Protein AF-A0A225WRU1-F1 (afdb_monomer_lite)

Foldseek 3Di:
DDPLVVQLVVLVVVCVVPVLDLVSLVSNLVSCVSVVVLVVSLVSLVSSCVSPVPDPSSVVSNVVSVVSVVVVVPDDDDDDDDDDDDDDDDDDDDDDDDDDDDDDDDDDDDPDPDPPPDDDVAWDQDPVRDIDGPPDDDQDPVRCVVCDDPDDDDDPDPPPQAQDAADPDDPPPSPQDKDKDWCFVVLQVLLQVLQAFQWDALQPDGKIKGWHGKAPWDWTWMWMQGSNDTDTWTWIWIKIKMWIDHPPDIFIWIKIFPTDIPPCVLVTDIDIGGPCCPPDPRSVSSSCQRVDCPHRRVVSSSVSVVVSVVVSVVD

pLDDT: mean 80.49, std 20.56, range [28.69, 98.12]

Secondary structure (DSSP, 8-state):
---HHHHHHHHHHHHHH-TT-HHHHHHHHHHHHHTT-HHHHHHHHHHHHHH-TT-HHHHHHHHHHHHHHHHHHTS--PPP-------------------------------------S--TTEEE-TTS-EEES------HHHHHHH---S-PPPS-GGGG-PPPPTTS-TTGGG---EEEE-HHHHHHHHHHHHTT-EEE-SSSS-EEEEEEEEEEEEEEEEEEETTEEEEEEEEEEEEEEEEEETTEEEEEEEEEEEEETTSTT--EEEEE-TTTTT-HHHHHHHHHHH-TTSHHHHHHHHHHHHHHHHHTT-

InterPro domains:
  IPR011990 Tetratricopeptide-like helical domain superfamily [G3DSA:1.25.40.10] (1-92)
  IPR011990 Tetratricopeptide-like helical domain superfamily [SSF48452] (2-66)
  IPR015310 Activator of Hsp90 ATPase AHSA1-like, N-terminal [PF09229] (180-312)
  IPR015310 Activator of Hsp90 ATPase AHSA1-like, N-terminal [PTHR13009] (156-312)
  IPR015310 Activator of Hsp90 ATPase AHSA1-like, N-terminal [SM01000] (180-314)
  IPR019734 Tetratricopeptide repeat [PS50005] (22-55)
  IPR036338 Activator of Hsp90 ATPase, Aha1 [G3DSA:3.15.10.20] (180-314)
  IPR036338 Activator of Hsp90 ATPase, Aha1 [SSF103111] (177-309)

Sequence (315 aa):
MGKAAQALEDADACIALDATYAKGFFRKAQALVRLGRFKEALAVLDTAKTLEPSNKSVTTLYTKVQEMAKKEKDAPPAPAPKKVVSRVEVAQTSSANAAPVKPAPNSTVVDEDAEVVGNVRGYKKLADGRVTTFFNNELTEEAKQLIGDIAPKKVQDADKVQIKSVDGGSAWNQGNTFEEKDMTSWAKGKLEKIVSGVSAPLGTGEGVVTSLEVSNLEGDASIAVVRGAKRYIFDFTFTLACTLKQGDNVVTGELKFLDLSSDCGGDYDVEAVVPSRYQSEGGKALHAALNSSSSPFRKALAAQLATFVQEYHTF

Structure (mmCIF, N/CA/C/O backbone):
data_AF-A0A225WRU1-F1
#
_entry.id   AF-A0A225WRU1-F1
#
loop_
_atom_site.group_PDB
_atom_site.id
_atom_site.type_symbol
_atom_site.label_atom_id
_atom_site.label_alt_id
_atom_site.label_comp_id
_atom_site.label_asym_id
_atom_site.label_entity_id
_atom_site.label_seq_id
_atom_site.pdbx_PDB_ins_code
_atom_site.Cartn_x
_atom_site.Cartn_y
_atom_site.Cartn_z
_atom_site.occupancy
_atom_site.B_iso_or_equiv
_atom_site.auth_seq_id
_atom_site.auth_comp_id
_atom_site.auth_asym_id
_atom_site.auth_atom_id
_atom_site.pdbx_PDB_model_num
ATOM 1 N N . MET A 1 1 ? 24.540 0.884 5.114 1.00 45.78 1 MET A N 1
ATOM 2 C CA . MET A 1 1 ? 25.006 -0.515 4.952 1.00 45.78 1 MET A CA 1
ATOM 3 C C . MET A 1 1 ? 25.683 -0.953 6.248 1.00 45.78 1 MET A C 1
ATOM 5 O O . MET A 1 1 ? 26.583 -0.245 6.666 1.00 45.78 1 MET A O 1
ATOM 9 N N . GLY A 1 2 ? 25.256 -2.032 6.919 1.00 59.25 2 GLY A N 1
ATOM 10 C CA . GLY A 1 2 ? 25.901 -2.427 8.193 1.00 59.25 2 GLY A CA 1
ATOM 11 C C . GLY A 1 2 ? 25.226 -3.506 9.050 1.00 59.25 2 GLY A C 1
ATOM 12 O O . GLY A 1 2 ? 25.796 -3.915 10.053 1.00 59.25 2 GLY A O 1
ATOM 13 N N . LYS A 1 3 ? 24.046 -4.019 8.686 1.00 82.50 3 LYS A N 1
ATOM 14 C CA . LYS A 1 3 ? 23.305 -4.971 9.534 1.00 82.50 3 LYS A CA 1
ATOM 15 C C . LYS A 1 3 ? 23.643 -6.437 9.215 1.00 82.50 3 LYS A C 1
ATOM 17 O O . LYS A 1 3 ? 22.776 -7.216 8.842 1.00 82.50 3 LYS A O 1
ATOM 22 N N . ALA A 1 4 ? 24.922 -6.811 9.305 1.00 87.00 4 ALA A N 1
ATOM 23 C CA . ALA A 1 4 ? 25.363 -8.184 9.016 1.00 87.00 4 ALA A CA 1
ATOM 24 C C . ALA A 1 4 ? 24.846 -9.218 10.039 1.00 87.00 4 ALA A C 1
ATOM 26 O O . ALA A 1 4 ? 24.655 -10.373 9.677 1.00 87.00 4 ALA A O 1
ATOM 27 N N . ALA A 1 5 ? 24.584 -8.795 11.283 1.00 88.31 5 ALA A N 1
ATOM 28 C CA . ALA A 1 5 ? 24.009 -9.644 12.329 1.00 88.31 5 ALA A CA 1
ATOM 29 C C . ALA A 1 5 ? 22.545 -10.021 12.039 1.00 88.31 5 ALA A C 1
ATOM 31 O O . ALA A 1 5 ? 22.210 -11.196 12.058 1.00 88.31 5 ALA A O 1
ATOM 32 N N . GLN A 1 6 ? 21.710 -9.050 11.654 1.00 90.00 6 GLN A N 1
ATOM 33 C CA . GLN A 1 6 ? 20.317 -9.317 11.264 1.00 90.00 6 GLN A CA 1
ATOM 34 C C . GLN A 1 6 ? 20.237 -10.219 10.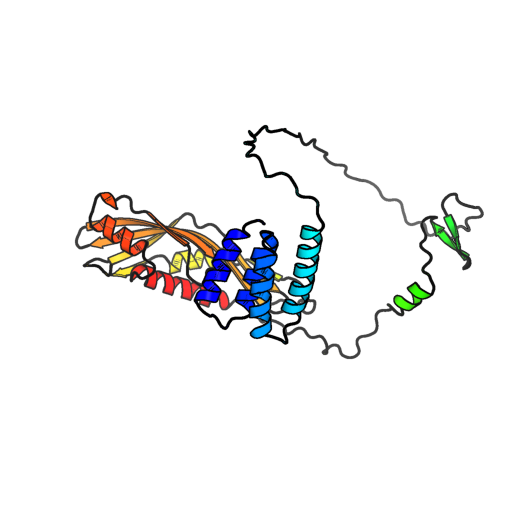025 1.00 90.00 6 GLN A C 1
ATOM 36 O O . GLN A 1 6 ? 19.455 -11.156 9.986 1.00 90.00 6 GLN A O 1
ATOM 41 N N . ALA A 1 7 ? 21.131 -10.018 9.050 1.00 90.94 7 ALA A N 1
ATOM 42 C CA . ALA A 1 7 ? 21.203 -10.888 7.875 1.00 90.94 7 ALA A CA 1
ATOM 43 C C . ALA A 1 7 ? 21.564 -12.350 8.209 1.00 90.94 7 ALA A C 1
ATOM 45 O O . ALA A 1 7 ? 21.262 -13.245 7.420 1.00 90.94 7 ALA A O 1
ATOM 46 N N . LEU A 1 8 ? 22.241 -12.594 9.337 1.00 93.31 8 LEU A N 1
ATOM 47 C CA . LEU A 1 8 ? 22.529 -13.943 9.821 1.00 93.31 8 LEU A CA 1
ATOM 48 C C . LEU A 1 8 ? 21.282 -14.573 10.450 1.00 93.31 8 LEU A C 1
ATOM 50 O O . LEU A 1 8 ? 20.969 -15.710 10.115 1.00 93.31 8 LEU A O 1
ATOM 54 N N . GLU A 1 9 ? 20.548 -13.819 11.272 1.00 93.25 9 GLU A N 1
ATOM 55 C CA . GLU A 1 9 ? 19.275 -14.253 11.869 1.00 93.25 9 GLU A CA 1
ATOM 56 C C . GLU A 1 9 ? 18.236 -14.597 10.792 1.00 93.25 9 GLU A C 1
ATOM 58 O O . GLU A 1 9 ? 17.646 -15.676 10.825 1.00 93.25 9 GLU A O 1
ATOM 63 N N . ASP A 1 10 ? 18.091 -13.744 9.774 1.00 92.81 10 ASP A N 1
ATOM 64 C CA . ASP A 1 10 ? 17.186 -13.990 8.646 1.00 92.81 10 ASP A CA 1
ATOM 65 C C . ASP A 1 10 ? 17.574 -15.257 7.870 1.00 92.81 10 ASP A C 1
ATOM 67 O O . ASP A 1 10 ? 16.719 -16.041 7.449 1.00 92.81 10 ASP A O 1
ATOM 71 N N . ALA A 1 11 ? 18.877 -15.474 7.660 1.00 92.81 11 ALA A N 1
ATOM 72 C CA . ALA A 1 11 ? 19.363 -16.650 6.951 1.00 92.81 11 ALA A CA 1
ATOM 73 C C . ALA A 1 11 ? 19.173 -17.935 7.773 1.00 92.81 11 ALA A C 1
ATOM 75 O O . ALA A 1 11 ? 18.851 -18.975 7.198 1.00 92.81 11 ALA A O 1
ATOM 76 N N . ASP A 1 12 ? 19.322 -17.863 9.096 1.00 93.75 12 ASP A N 1
ATOM 77 C CA . ASP A 1 12 ? 19.047 -18.974 10.006 1.00 93.75 12 ASP A CA 1
ATOM 78 C C . ASP A 1 12 ? 17.557 -19.320 10.047 1.00 93.75 12 ASP A C 1
ATOM 80 O O . ASP A 1 12 ? 17.209 -20.498 9.957 1.00 93.75 12 ASP A O 1
ATOM 84 N N . ALA A 1 13 ? 16.675 -18.318 10.068 1.00 94.38 13 ALA A N 1
ATOM 85 C CA . ALA A 1 13 ? 15.235 -18.529 9.949 1.00 94.38 13 ALA A CA 1
ATOM 86 C C . ALA A 1 13 ? 14.864 -19.197 8.612 1.00 94.38 13 ALA A C 1
ATOM 88 O O . ALA A 1 13 ? 14.065 -20.131 8.588 1.00 94.38 13 ALA A O 1
ATOM 89 N N . CYS A 1 14 ? 15.491 -18.788 7.501 1.00 91.62 14 CYS A N 1
ATOM 90 C CA . CYS A 1 14 ? 15.269 -19.419 6.195 1.00 91.62 14 CYS A CA 1
ATOM 91 C C . CYS A 1 14 ? 15.661 -20.905 6.190 1.00 91.62 14 CYS A C 1
ATOM 93 O O . CYS A 1 14 ? 14.928 -21.727 5.648 1.00 91.62 14 CYS A O 1
ATOM 95 N N . ILE A 1 15 ? 16.806 -21.251 6.785 1.00 92.38 15 ILE A N 1
ATOM 96 C CA . ILE A 1 15 ? 17.287 -22.641 6.856 1.00 92.38 15 ILE A CA 1
ATOM 97 C C . ILE A 1 15 ? 16.422 -23.473 7.814 1.00 92.38 15 ILE A C 1
ATOM 99 O O . ILE A 1 15 ? 16.217 -24.660 7.573 1.00 92.38 15 ILE A O 1
ATOM 103 N N . ALA A 1 16 ? 15.897 -22.864 8.882 1.00 92.94 16 ALA A N 1
ATOM 104 C CA . ALA A 1 16 ? 14.975 -23.525 9.803 1.00 92.94 16 ALA A CA 1
ATOM 105 C C . ALA A 1 16 ? 13.632 -23.877 9.139 1.00 92.94 16 ALA A C 1
ATOM 107 O O . ALA A 1 16 ? 13.030 -24.889 9.491 1.00 92.94 16 ALA A O 1
ATOM 108 N N . LEU A 1 17 ? 13.178 -23.063 8.180 1.00 92.62 17 LEU A N 1
ATOM 109 C CA . LEU A 1 17 ? 11.970 -23.329 7.396 1.00 92.62 17 LEU A CA 1
ATOM 110 C C . LEU A 1 17 ? 12.203 -24.381 6.303 1.00 92.62 17 LEU A C 1
ATOM 112 O O . LEU A 1 17 ? 11.360 -25.255 6.117 1.00 92.62 17 LEU A O 1
ATOM 116 N N . ASP A 1 18 ? 13.333 -24.311 5.595 1.00 88.88 18 ASP A N 1
ATOM 117 C CA . ASP A 1 18 ? 13.697 -25.274 4.553 1.00 88.88 18 ASP A CA 1
ATOM 118 C C . ASP A 1 18 ? 15.194 -25.615 4.595 1.00 88.88 18 ASP A C 1
ATOM 120 O O . ASP A 1 18 ? 16.058 -24.876 4.110 1.00 88.88 18 ASP A O 1
ATOM 124 N N . ALA A 1 19 ? 15.496 -26.798 5.133 1.00 88.62 19 ALA A N 1
ATOM 125 C CA . ALA A 1 19 ? 16.856 -27.316 5.247 1.00 88.62 19 ALA A CA 1
ATOM 126 C C . ALA A 1 19 ? 17.471 -27.755 3.902 1.00 88.62 19 ALA A C 1
ATOM 128 O O . ALA A 1 19 ? 18.675 -28.005 3.835 1.00 88.62 19 ALA A O 1
ATOM 129 N N . THR A 1 20 ? 16.679 -27.849 2.830 1.00 89.19 20 THR A N 1
ATOM 130 C CA . THR A 1 20 ? 17.150 -28.207 1.480 1.00 89.19 20 THR A CA 1
ATOM 131 C C . THR A 1 20 ? 17.480 -26.984 0.621 1.00 89.19 20 THR A C 1
ATOM 133 O O . THR A 1 20 ? 18.066 -27.107 -0.457 1.00 89.19 20 THR A O 1
ATOM 136 N N . TYR A 1 21 ? 17.187 -25.779 1.115 1.00 88.31 21 TYR A N 1
ATOM 137 C CA . TYR A 1 21 ? 17.350 -24.538 0.371 1.00 88.31 21 TYR A CA 1
ATOM 138 C C . TYR A 1 21 ? 18.807 -24.039 0.327 1.00 88.31 21 TYR A C 1
ATOM 140 O O . TYR A 1 21 ? 19.258 -23.243 1.158 1.00 88.31 21 TYR A O 1
ATOM 148 N N . ALA A 1 22 ? 19.552 -24.437 -0.709 1.00 87.94 22 ALA A N 1
ATOM 149 C CA . ALA A 1 22 ? 20.973 -24.104 -0.896 1.00 87.94 22 ALA A CA 1
ATOM 150 C C . ALA A 1 22 ? 21.289 -22.591 -0.867 1.00 87.94 22 ALA A C 1
ATOM 152 O O . ALA A 1 22 ? 22.328 -22.163 -0.351 1.00 87.94 22 ALA A O 1
ATOM 153 N N . LYS A 1 23 ? 20.378 -21.744 -1.365 1.00 89.38 23 LYS A N 1
ATOM 154 C CA . LYS A 1 23 ? 20.557 -20.281 -1.378 1.00 89.38 23 LYS A CA 1
ATOM 155 C C . LYS A 1 23 ? 20.464 -19.661 0.025 1.00 89.38 23 LYS A C 1
ATOM 157 O O . LYS A 1 23 ? 21.075 -18.615 0.255 1.00 89.38 23 LYS A O 1
ATOM 162 N N . GLY A 1 24 ? 19.766 -20.305 0.965 1.00 91.69 24 GLY A N 1
ATOM 163 C CA . GLY A 1 24 ? 19.746 -19.926 2.383 1.00 91.69 24 GLY A CA 1
ATOM 164 C C . GLY A 1 24 ? 21.127 -20.077 3.020 1.00 91.69 24 GLY A C 1
ATOM 165 O O . GLY A 1 24 ? 21.661 -19.118 3.582 1.00 91.69 24 GLY A O 1
ATOM 166 N N . PHE A 1 25 ? 21.774 -21.227 2.806 1.00 93.00 25 PHE A N 1
ATOM 167 C CA . PHE A 1 25 ? 23.156 -21.466 3.238 1.00 93.00 25 PHE A CA 1
ATOM 168 C C . PHE A 1 25 ? 24.141 -20.479 2.596 1.00 93.00 25 PHE A C 1
ATOM 170 O O . PHE A 1 25 ? 25.002 -19.926 3.278 1.00 93.00 25 PHE A O 1
ATOM 177 N N . PHE A 1 26 ? 23.978 -20.164 1.308 1.00 92.81 26 PHE A N 1
ATOM 178 C CA . PHE A 1 26 ? 24.811 -19.155 0.645 1.00 92.81 26 PHE A CA 1
ATOM 179 C C . PHE A 1 26 ? 24.683 -17.761 1.289 1.00 92.81 26 PHE A C 1
ATOM 181 O O . PHE A 1 26 ? 25.694 -17.099 1.538 1.00 92.81 26 PHE A O 1
ATOM 188 N N . ARG A 1 27 ? 23.459 -17.319 1.613 1.00 93.44 27 ARG A N 1
ATOM 189 C CA . ARG A 1 27 ? 23.216 -16.041 2.309 1.00 93.44 27 ARG A CA 1
ATOM 190 C C . ARG A 1 27 ? 23.815 -16.033 3.716 1.00 93.44 27 ARG A C 1
ATOM 192 O O . ARG A 1 27 ? 24.480 -15.061 4.079 1.00 93.44 27 ARG A O 1
ATOM 199 N N . LYS A 1 28 ? 23.670 -17.134 4.462 1.00 94.19 28 LYS A N 1
ATOM 200 C CA . LYS A 1 28 ? 24.296 -17.312 5.781 1.00 94.19 28 LYS A CA 1
ATOM 201 C C . LYS A 1 28 ? 25.819 -17.197 5.699 1.00 94.19 28 LYS A C 1
ATOM 203 O O . LYS A 1 28 ? 26.424 -16.460 6.476 1.00 94.19 28 LYS A O 1
ATOM 208 N N . ALA A 1 29 ? 26.446 -17.842 4.714 1.00 94.00 29 ALA A N 1
ATOM 209 C CA . ALA A 1 29 ? 27.887 -17.744 4.496 1.00 94.00 29 ALA A CA 1
ATOM 210 C C . ALA A 1 29 ? 28.336 -16.304 4.190 1.00 94.00 29 ALA A C 1
ATOM 212 O O . ALA A 1 29 ? 29.331 -15.837 4.741 1.00 94.00 29 ALA A O 1
ATOM 213 N N . GLN A 1 30 ? 27.590 -15.557 3.370 1.00 93.94 30 GLN A N 1
ATOM 214 C CA . GLN A 1 30 ? 27.891 -14.146 3.096 1.00 93.94 30 GLN A CA 1
ATOM 215 C C . GLN A 1 30 ? 27.775 -13.257 4.344 1.00 93.94 30 GLN A C 1
ATOM 217 O O . GLN A 1 30 ? 28.601 -12.358 4.529 1.00 93.94 30 GLN A O 1
ATOM 222 N N . ALA A 1 31 ? 26.778 -13.499 5.198 1.00 94.31 31 ALA A N 1
ATOM 223 C CA . ALA A 1 31 ? 26.626 -12.788 6.465 1.00 94.31 31 ALA A CA 1
ATOM 224 C C . ALA A 1 31 ? 27.803 -13.085 7.411 1.00 94.31 31 ALA A C 1
ATOM 226 O O . ALA A 1 31 ? 28.425 -12.156 7.925 1.00 94.31 31 ALA A O 1
ATOM 227 N N . LEU A 1 32 ? 28.191 -14.358 7.547 1.00 93.38 32 LEU A N 1
ATOM 228 C CA . LEU A 1 32 ? 29.338 -14.787 8.358 1.00 93.38 32 LEU A CA 1
ATOM 229 C C . LEU A 1 32 ? 30.663 -14.177 7.884 1.00 93.38 32 LEU A C 1
ATOM 231 O O . LEU A 1 32 ? 31.466 -13.744 8.709 1.00 93.38 32 LEU A O 1
ATOM 235 N N . VAL A 1 33 ? 30.871 -14.066 6.569 1.00 93.38 33 VAL A N 1
ATOM 236 C CA . VAL A 1 33 ? 32.039 -13.384 5.985 1.00 93.38 33 VAL A CA 1
ATOM 237 C C . VAL A 1 33 ? 32.090 -11.914 6.384 1.00 93.38 33 VAL A C 1
ATOM 239 O O . VAL A 1 33 ? 33.152 -11.410 6.739 1.00 93.38 33 VAL A O 1
ATOM 242 N N . ARG A 1 34 ? 30.948 -11.219 6.361 1.00 91.25 34 ARG A N 1
ATOM 243 C CA . ARG A 1 34 ? 30.863 -9.815 6.793 1.00 91.25 34 ARG A CA 1
ATOM 244 C C . ARG A 1 34 ? 31.080 -9.645 8.299 1.00 91.25 34 ARG A C 1
ATOM 246 O O . ARG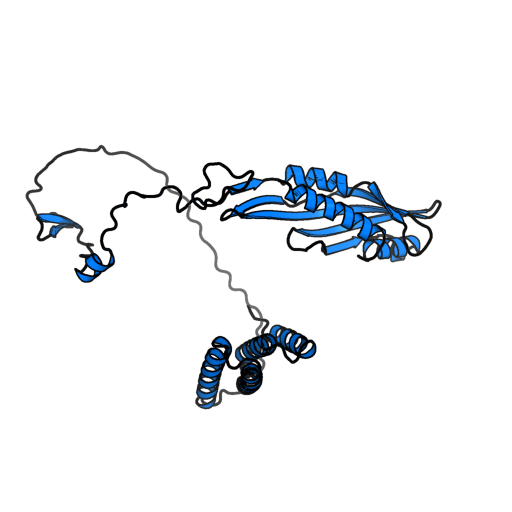 A 1 34 ? 31.479 -8.567 8.719 1.00 91.25 34 ARG A O 1
ATOM 253 N N . LEU A 1 35 ? 30.833 -10.691 9.085 1.00 89.31 35 LEU A N 1
ATOM 254 C CA . LEU A 1 35 ? 31.084 -10.740 10.528 1.00 89.31 35 LEU A CA 1
ATOM 255 C C . LEU A 1 35 ? 32.501 -11.230 10.886 1.00 89.31 35 LEU A C 1
ATOM 257 O O . LEU A 1 35 ? 32.813 -11.339 12.067 1.00 89.31 35 LEU A O 1
ATOM 261 N N . GLY A 1 36 ? 33.347 -11.560 9.901 1.00 89.81 36 GLY A N 1
ATOM 262 C CA . GLY A 1 36 ? 34.697 -12.095 10.129 1.00 89.81 36 GLY A CA 1
ATOM 263 C C . GLY A 1 36 ? 34.733 -13.541 10.645 1.00 89.81 36 GLY A C 1
ATOM 264 O O . GLY A 1 36 ? 35.783 -14.046 11.021 1.00 89.81 36 GLY A O 1
ATOM 265 N N . ARG A 1 37 ? 33.600 -14.253 10.659 1.00 91.75 37 ARG A N 1
ATOM 266 C CA . ARG A 1 37 ? 33.500 -15.640 11.148 1.00 91.75 37 ARG A CA 1
ATOM 267 C C . ARG A 1 37 ? 33.791 -16.635 10.021 1.00 91.75 37 ARG A C 1
ATOM 269 O O . ARG A 1 37 ? 32.926 -17.406 9.606 1.00 91.75 37 ARG A O 1
ATOM 276 N N . PHE A 1 38 ? 35.016 -16.620 9.493 1.00 91.81 38 PHE A N 1
ATOM 277 C CA . PHE A 1 38 ? 35.357 -17.363 8.269 1.00 91.81 38 PHE A CA 1
ATOM 278 C C . PHE A 1 38 ? 35.324 -18.890 8.429 1.00 91.81 38 PHE A C 1
ATOM 280 O O . PHE A 1 38 ? 34.921 -19.589 7.502 1.00 91.81 38 PHE A O 1
ATOM 287 N N . LYS A 1 39 ? 35.690 -19.422 9.604 1.00 90.69 39 LYS A N 1
ATOM 288 C CA . LYS A 1 39 ? 35.651 -20.873 9.876 1.00 90.69 39 LYS A CA 1
ATOM 289 C C . LYS A 1 39 ? 34.236 -21.441 9.754 1.00 90.69 39 LYS A C 1
ATOM 291 O O . LYS A 1 39 ? 34.037 -22.490 9.153 1.00 90.69 39 LYS A O 1
ATOM 296 N N . GLU A 1 40 ? 33.255 -20.719 10.286 1.00 91.94 40 GLU A N 1
ATOM 297 C CA . GLU A 1 40 ? 31.846 -21.110 10.219 1.00 91.94 40 GLU A CA 1
ATOM 298 C C . GLU A 1 40 ? 31.269 -20.907 8.820 1.00 91.94 40 GLU A C 1
ATOM 300 O O . GLU A 1 40 ? 30.485 -21.729 8.353 1.00 91.94 40 GLU A O 1
ATOM 305 N N . ALA A 1 41 ? 31.702 -19.856 8.114 1.00 93.50 41 ALA A N 1
ATOM 306 C CA . ALA A 1 41 ? 31.311 -19.638 6.726 1.00 93.50 41 ALA A CA 1
ATOM 307 C C . ALA A 1 41 ? 31.734 -20.808 5.819 1.00 93.50 41 ALA A C 1
ATOM 309 O O . ALA A 1 41 ? 30.959 -21.202 4.953 1.00 93.50 41 ALA A O 1
ATOM 310 N N . LEU A 1 42 ? 32.923 -21.389 6.029 1.00 93.50 42 LEU A N 1
ATOM 311 C CA . LEU A 1 42 ? 33.381 -22.560 5.269 1.00 93.50 42 LEU A CA 1
ATOM 312 C C . LEU A 1 42 ? 32.509 -23.793 5.524 1.00 93.50 42 LEU A C 1
ATOM 314 O O . LEU A 1 42 ? 32.092 -24.427 4.561 1.00 93.50 42 LEU A O 1
ATOM 318 N N . ALA A 1 43 ? 32.154 -24.072 6.782 1.00 93.81 43 ALA A N 1
ATOM 319 C CA . ALA A 1 43 ? 31.280 -25.197 7.123 1.00 93.81 43 ALA A CA 1
ATOM 320 C C . ALA A 1 43 ? 29.890 -25.074 6.468 1.00 93.81 43 ALA A C 1
ATOM 322 O O . ALA A 1 43 ? 29.364 -26.038 5.920 1.00 93.81 43 ALA A O 1
ATOM 323 N N . VAL A 1 44 ? 29.317 -23.866 6.466 1.00 94.12 44 VAL A N 1
ATOM 324 C CA . VAL A 1 44 ? 28.034 -23.569 5.804 1.00 94.12 44 VAL A CA 1
ATOM 325 C C . VAL A 1 44 ? 28.143 -23.659 4.274 1.00 94.12 44 VAL A C 1
ATOM 327 O O . VAL A 1 44 ? 27.183 -24.015 3.593 1.00 94.12 44 VAL A O 1
ATOM 330 N N . LEU A 1 45 ? 29.303 -23.344 3.697 1.00 93.06 45 LEU A N 1
ATOM 331 C CA . LEU A 1 45 ? 29.522 -23.503 2.258 1.00 93.06 45 LEU A CA 1
ATOM 332 C C . LEU A 1 45 ? 29.738 -24.965 1.854 1.00 93.06 45 LEU A C 1
ATOM 334 O O . LEU A 1 45 ? 29.336 -25.331 0.751 1.00 93.06 45 LEU A O 1
ATOM 338 N N . ASP A 1 46 ? 30.306 -25.804 2.723 1.00 92.94 46 ASP A N 1
ATOM 339 C CA . ASP A 1 46 ? 30.414 -27.249 2.486 1.00 92.94 46 ASP A CA 1
ATOM 340 C C . ASP A 1 46 ? 29.022 -27.906 2.434 1.00 92.94 46 ASP A C 1
ATOM 342 O O . ASP A 1 46 ? 28.750 -28.727 1.549 1.00 92.94 46 ASP A O 1
ATOM 346 N N . THR A 1 47 ? 28.090 -27.484 3.300 1.00 90.81 47 THR A N 1
ATOM 347 C CA . THR A 1 47 ? 26.690 -27.938 3.217 1.00 90.81 47 THR A CA 1
ATOM 348 C C . THR A 1 47 ? 26.008 -27.415 1.953 1.00 90.81 47 THR A C 1
ATOM 350 O O . THR A 1 47 ? 25.365 -28.189 1.245 1.00 90.81 47 THR A O 1
ATOM 353 N N . ALA A 1 48 ? 26.214 -26.143 1.590 1.00 90.69 48 ALA A N 1
ATOM 354 C CA . ALA A 1 48 ? 25.679 -25.575 0.349 1.00 90.69 48 ALA A CA 1
ATOM 355 C C . ALA A 1 48 ? 26.197 -26.304 -0.905 1.00 90.69 48 ALA A C 1
ATOM 357 O O . ALA A 1 48 ? 25.439 -26.537 -1.842 1.00 90.69 48 ALA A O 1
ATOM 358 N N . LYS A 1 49 ? 27.475 -26.701 -0.915 1.00 90.75 49 LYS A N 1
ATOM 359 C CA . LYS A 1 49 ? 28.096 -27.455 -2.011 1.00 90.75 49 LYS A CA 1
ATOM 360 C C . LYS A 1 49 ? 27.576 -28.889 -2.103 1.00 90.75 49 LYS A C 1
ATOM 362 O O . LYS A 1 49 ? 27.517 -29.431 -3.200 1.00 90.75 49 LYS A O 1
ATOM 367 N N . THR A 1 50 ? 27.196 -29.487 -0.975 1.00 90.44 50 THR A N 1
ATOM 368 C CA . THR A 1 50 ? 26.560 -30.813 -0.942 1.00 90.44 50 THR A CA 1
ATOM 369 C C . THR A 1 50 ? 25.154 -30.762 -1.542 1.00 90.44 50 THR A C 1
ATOM 371 O O . THR A 1 50 ? 24.776 -31.667 -2.280 1.00 90.44 50 THR A O 1
ATOM 374 N N . LEU A 1 51 ? 24.405 -29.686 -1.274 1.00 88.44 51 LEU A N 1
ATOM 375 C CA . LEU A 1 51 ? 23.065 -29.471 -1.829 1.00 88.44 51 LEU A CA 1
ATOM 376 C C . LEU A 1 51 ? 23.101 -29.087 -3.320 1.00 88.44 51 LEU A C 1
ATOM 378 O O . LEU A 1 51 ? 22.334 -29.630 -4.108 1.00 88.44 51 LEU A O 1
ATOM 382 N N . GLU A 1 52 ? 24.012 -28.194 -3.728 1.00 86.56 52 GLU A N 1
ATOM 383 C CA . GLU A 1 52 ? 24.173 -27.766 -5.126 1.00 86.56 52 GLU A CA 1
ATOM 384 C C . GLU A 1 52 ? 25.645 -27.789 -5.594 1.00 86.56 52 GLU A C 1
ATOM 386 O O . GLU A 1 52 ? 26.303 -26.744 -5.680 1.00 86.56 52 GLU A O 1
ATOM 391 N N . PRO A 1 53 ? 26.172 -28.959 -6.005 1.00 84.50 53 PRO A N 1
ATOM 392 C CA . PRO A 1 53 ? 27.549 -29.080 -6.494 1.00 84.50 53 PRO A CA 1
ATOM 393 C C . PRO A 1 53 ? 27.831 -28.284 -7.779 1.00 84.50 53 PRO A C 1
ATOM 395 O O . PRO A 1 53 ? 28.971 -27.907 -8.045 1.00 84.50 53 PRO A O 1
ATOM 398 N N . SER A 1 54 ? 26.799 -28.019 -8.587 1.00 88.06 54 SER A N 1
ATOM 399 C CA . SER A 1 54 ? 26.918 -27.328 -9.879 1.00 88.06 54 SER A CA 1
ATOM 400 C C . SER A 1 54 ? 26.933 -25.795 -9.762 1.00 88.06 54 SER A C 1
ATOM 402 O O . SER A 1 54 ? 27.067 -25.097 -10.774 1.00 88.06 54 SER A O 1
ATOM 404 N N . ASN A 1 55 ? 26.772 -25.238 -8.559 1.00 85.81 55 ASN A N 1
ATOM 405 C CA . ASN A 1 55 ? 26.634 -23.799 -8.385 1.00 85.81 55 ASN A CA 1
ATOM 406 C C . ASN A 1 55 ? 28.005 -23.095 -8.385 1.00 85.81 55 ASN A C 1
ATOM 408 O O . ASN A 1 55 ? 28.783 -23.154 -7.424 1.00 85.81 55 ASN A O 1
ATOM 412 N N . LYS A 1 56 ? 28.299 -22.375 -9.478 1.00 89.69 56 LYS A N 1
ATOM 413 C CA . LYS A 1 56 ? 29.550 -21.611 -9.638 1.00 89.69 56 LYS A CA 1
ATOM 414 C C . LYS A 1 56 ? 29.728 -20.556 -8.539 1.00 89.69 56 LYS A C 1
ATOM 416 O O . LYS A 1 56 ? 30.845 -20.366 -8.066 1.00 89.69 56 LYS A O 1
ATOM 421 N N . SER A 1 57 ? 28.647 -19.918 -8.085 1.00 87.38 57 SER A N 1
ATOM 422 C CA . SER A 1 57 ? 28.700 -18.858 -7.069 1.00 87.38 57 SER A CA 1
ATOM 423 C C . SER A 1 57 ? 29.148 -19.373 -5.700 1.00 87.38 57 SER A C 1
ATOM 425 O O . SER A 1 57 ? 29.933 -18.700 -5.031 1.00 87.38 57 SER A O 1
ATOM 427 N N . VAL A 1 58 ? 28.707 -20.572 -5.302 1.00 89.38 58 VAL A N 1
ATOM 428 C CA . VAL A 1 58 ? 29.137 -21.223 -4.049 1.00 89.38 58 VAL A CA 1
ATOM 429 C C . VAL A 1 58 ? 30.634 -21.528 -4.103 1.00 89.38 58 VAL A C 1
ATOM 431 O O . VAL A 1 58 ? 31.359 -21.214 -3.163 1.00 89.38 58 VAL A O 1
ATOM 434 N N . THR A 1 59 ? 31.118 -22.047 -5.235 1.00 89.81 59 THR A N 1
ATOM 435 C CA . THR A 1 59 ? 32.542 -22.366 -5.433 1.00 89.81 59 THR A CA 1
ATOM 436 C C . THR A 1 59 ? 33.423 -21.113 -5.394 1.00 89.81 59 THR A C 1
ATOM 438 O O . THR A 1 59 ? 34.438 -21.104 -4.701 1.00 89.81 59 THR A O 1
ATOM 441 N N . THR A 1 60 ? 33.024 -20.029 -6.071 1.00 93.00 60 THR A N 1
ATOM 442 C CA . THR A 1 60 ? 33.752 -18.747 -6.038 1.00 93.00 60 THR A CA 1
ATOM 443 C C . THR A 1 60 ? 33.765 -18.123 -4.643 1.00 93.00 60 THR A C 1
ATOM 445 O O . THR A 1 60 ? 34.768 -17.545 -4.228 1.00 93.00 60 THR A O 1
ATOM 448 N N . LEU A 1 61 ? 32.659 -18.220 -3.896 1.00 91.88 61 LEU A N 1
ATOM 449 C CA . LEU A 1 61 ? 32.627 -17.721 -2.525 1.00 91.88 61 LEU A CA 1
ATOM 450 C C . LEU A 1 61 ? 33.515 -18.578 -1.614 1.00 91.88 61 LEU A C 1
ATOM 452 O O . LEU A 1 61 ? 34.253 -18.023 -0.810 1.00 91.88 61 LEU A O 1
ATOM 456 N N . TYR A 1 62 ? 33.520 -19.899 -1.785 1.00 92.50 62 TYR A N 1
ATOM 457 C CA . TYR A 1 62 ? 34.367 -20.816 -1.023 1.00 92.50 62 TYR A CA 1
ATOM 458 C C . TYR A 1 62 ? 35.859 -20.512 -1.175 1.00 92.50 62 TYR A C 1
ATOM 460 O O . TYR A 1 62 ? 36.551 -20.350 -0.170 1.00 92.50 62 TYR A O 1
ATOM 468 N N . THR A 1 63 ? 36.354 -20.351 -2.408 1.00 93.12 63 THR A N 1
ATOM 469 C CA . THR A 1 63 ? 37.764 -19.996 -2.649 1.00 93.12 63 THR A CA 1
ATOM 470 C C . THR A 1 63 ? 38.111 -18.646 -2.025 1.00 93.12 63 THR A C 1
ATOM 472 O O . THR A 1 63 ? 39.118 -18.529 -1.327 1.00 93.12 63 THR A O 1
ATOM 475 N N . LYS A 1 64 ? 37.228 -17.650 -2.167 1.00 94.00 64 LYS A N 1
ATOM 476 C CA . LYS A 1 64 ? 37.400 -16.329 -1.552 1.00 94.00 64 LYS A CA 1
ATOM 477 C C . LYS A 1 64 ? 37.473 -16.408 -0.023 1.00 94.00 64 LYS A C 1
ATOM 479 O O . LYS A 1 64 ? 38.323 -15.761 0.583 1.00 94.00 64 LYS A O 1
ATOM 484 N N . VAL A 1 65 ? 36.598 -17.187 0.616 1.00 94.00 65 VAL A N 1
ATOM 485 C CA . VAL A 1 65 ? 36.595 -17.363 2.078 1.00 94.00 65 VAL A CA 1
ATOM 486 C C . VAL A 1 65 ? 37.838 -18.109 2.552 1.00 94.00 65 VAL A C 1
ATOM 488 O O . VAL A 1 65 ? 38.413 -17.715 3.563 1.00 94.00 65 VAL A O 1
ATOM 491 N N . GLN A 1 66 ? 38.312 -19.114 1.812 1.00 92.12 66 GLN A N 1
ATOM 492 C CA . GLN A 1 66 ? 39.573 -19.791 2.123 1.00 92.12 66 GLN A CA 1
ATOM 493 C C . GLN A 1 66 ? 40.778 -18.847 2.047 1.00 92.12 66 GLN A C 1
ATOM 495 O O . GLN A 1 66 ? 41.643 -18.895 2.920 1.00 92.12 66 GLN A O 1
ATOM 500 N N . GLU A 1 67 ? 40.844 -17.974 1.040 1.00 91.69 67 GLU A N 1
ATOM 501 C CA . GLU A 1 67 ? 41.897 -16.958 0.944 1.00 91.69 67 GLU A CA 1
ATOM 502 C C . GLU A 1 67 ? 41.837 -15.956 2.101 1.00 91.69 67 GLU A C 1
ATOM 504 O O . GLU A 1 67 ? 42.872 -15.631 2.680 1.00 91.69 67 GLU A O 1
ATOM 509 N N . MET A 1 68 ? 40.638 -15.492 2.473 1.00 89.69 68 MET A N 1
ATOM 510 C CA . MET A 1 68 ? 40.454 -14.585 3.614 1.00 89.69 68 MET A CA 1
ATOM 511 C C . MET A 1 68 ? 40.842 -15.253 4.941 1.00 89.69 68 MET A C 1
ATOM 513 O O . MET A 1 68 ? 41.546 -14.641 5.737 1.00 89.69 68 MET A O 1
ATOM 517 N N . ALA A 1 69 ? 40.478 -16.522 5.144 1.00 89.00 69 ALA A N 1
ATOM 518 C CA . ALA A 1 69 ? 40.845 -17.286 6.337 1.00 89.00 69 ALA A CA 1
ATOM 519 C C . ALA A 1 69 ? 42.359 -17.561 6.429 1.00 89.00 69 ALA A C 1
ATOM 521 O O . ALA A 1 69 ? 42.920 -17.563 7.523 1.00 89.00 69 ALA A O 1
ATOM 522 N N . LYS A 1 70 ? 43.040 -17.778 5.293 1.00 87.62 70 LYS A N 1
ATOM 523 C CA . LYS A 1 70 ? 44.509 -17.892 5.245 1.00 87.62 70 LYS A CA 1
ATOM 524 C C . LYS A 1 70 ? 45.176 -16.562 5.600 1.00 87.62 70 LYS A C 1
ATOM 526 O O . LYS A 1 70 ? 46.023 -16.534 6.482 1.00 87.62 70 LYS A O 1
ATOM 531 N N . LYS A 1 71 ? 44.713 -15.458 5.002 1.00 86.69 71 LYS A N 1
ATOM 532 C CA . LYS A 1 71 ? 45.201 -14.102 5.310 1.00 86.69 71 LYS A CA 1
ATOM 533 C C . LYS A 1 71 ? 45.007 -13.719 6.780 1.00 86.69 71 LYS A C 1
ATOM 535 O O . LYS A 1 71 ? 45.866 -13.050 7.336 1.00 86.69 71 LYS A O 1
ATOM 540 N N . GLU A 1 72 ? 43.912 -14.144 7.408 1.00 80.56 72 GLU A N 1
ATOM 541 C CA . GLU A 1 72 ? 43.680 -13.925 8.842 1.00 80.56 72 GLU A CA 1
ATOM 542 C C . GLU A 1 72 ? 44.624 -14.763 9.717 1.00 80.56 72 GLU A C 1
ATOM 544 O O . GLU A 1 72 ? 45.100 -14.287 10.742 1.00 80.56 72 GLU A O 1
ATOM 549 N N . LYS A 1 73 ? 44.941 -15.995 9.302 1.00 72.88 73 LYS A N 1
ATOM 550 C CA . LYS A 1 73 ? 45.879 -16.871 10.019 1.00 72.88 73 LYS A CA 1
ATOM 551 C C . LYS A 1 73 ? 47.332 -16.380 9.937 1.00 72.88 73 LYS A C 1
ATOM 553 O O . LYS A 1 73 ? 48.088 -16.599 10.879 1.00 72.88 73 LYS A O 1
ATOM 558 N N . ASP A 1 74 ? 47.694 -15.725 8.836 1.00 69.50 74 ASP A N 1
ATOM 559 C CA . ASP A 1 74 ? 49.031 -15.167 8.597 1.00 69.50 74 ASP A CA 1
ATOM 560 C C . ASP A 1 74 ? 49.191 -13.732 9.148 1.00 69.50 74 ASP A C 1
ATOM 562 O O . ASP A 1 74 ? 50.284 -13.164 9.106 1.00 69.50 74 ASP A O 1
ATOM 566 N N . ALA A 1 75 ? 48.121 -13.133 9.686 1.00 61.88 75 ALA A N 1
ATOM 567 C CA . ALA A 1 75 ? 48.174 -11.829 10.335 1.00 61.88 75 ALA A CA 1
ATOM 568 C C . ALA A 1 75 ? 48.674 -11.962 11.792 1.00 61.88 75 ALA A C 1
ATOM 570 O O . ALA A 1 75 ? 48.191 -12.822 12.532 1.00 61.88 75 ALA A O 1
ATOM 571 N N . PRO A 1 76 ? 49.619 -11.116 12.252 1.00 52.25 76 PRO A N 1
ATOM 572 C CA . PRO A 1 76 ? 50.040 -11.115 13.650 1.00 52.25 76 PRO A CA 1
ATOM 573 C C . PRO A 1 76 ? 48.851 -10.783 14.573 1.00 52.25 76 PRO A C 1
ATOM 575 O O . PRO A 1 76 ? 47.996 -9.975 14.197 1.00 52.25 76 PRO A O 1
ATOM 578 N N . PRO A 1 77 ? 48.773 -11.383 15.777 1.00 47.16 77 PRO A N 1
ATOM 579 C CA . PRO A 1 77 ? 47.621 -11.237 16.659 1.00 47.16 77 PRO A CA 1
ATOM 580 C C . PRO A 1 77 ? 47.439 -9.771 17.064 1.00 47.16 77 PRO A C 1
ATOM 582 O O . PRO A 1 77 ? 48.242 -9.210 17.811 1.00 47.16 77 PRO A O 1
ATOM 585 N N . ALA A 1 78 ? 46.373 -9.144 16.565 1.00 53.19 78 ALA A N 1
ATOM 586 C CA . ALA A 1 78 ? 45.984 -7.804 16.976 1.00 53.19 78 ALA A CA 1
ATOM 587 C C . ALA A 1 78 ? 45.451 -7.835 18.425 1.00 53.19 78 ALA A C 1
ATOM 589 O O . ALA A 1 78 ? 44.705 -8.750 18.789 1.00 53.19 78 ALA A O 1
ATOM 590 N N . PRO A 1 79 ? 45.819 -6.857 19.273 1.00 41.59 79 PRO A N 1
ATOM 591 C CA . PRO A 1 79 ? 45.395 -6.817 20.666 1.00 41.59 79 PRO A CA 1
ATOM 592 C C . PRO A 1 79 ? 43.882 -6.583 20.782 1.00 41.59 79 PRO A C 1
ATOM 594 O O . PRO A 1 79 ? 43.292 -5.812 20.026 1.00 41.59 79 PRO A O 1
ATOM 597 N N . ALA A 1 80 ? 43.265 -7.258 21.757 1.00 44.16 80 ALA A N 1
ATOM 598 C CA . ALA A 1 80 ? 41.829 -7.237 22.023 1.00 44.16 80 ALA A CA 1
ATOM 599 C C . ALA A 1 80 ? 41.253 -5.806 22.146 1.00 44.16 80 ALA A C 1
ATOM 601 O O . ALA 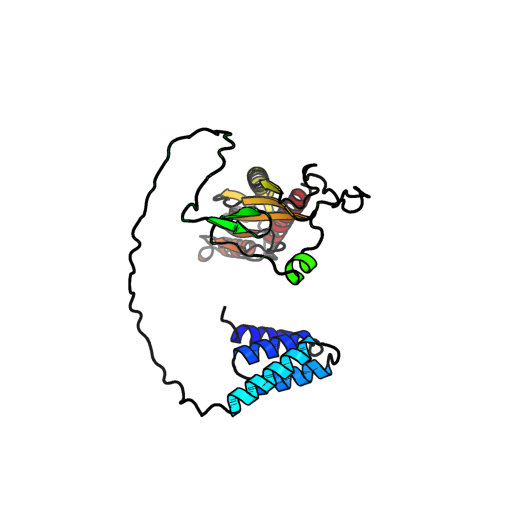A 1 80 ? 41.897 -4.931 22.737 1.00 44.16 80 ALA A O 1
ATOM 602 N N . PRO A 1 81 ? 40.027 -5.552 21.650 1.00 43.75 81 PRO A N 1
ATOM 603 C CA . PRO A 1 81 ? 39.456 -4.213 21.642 1.00 43.75 81 PRO A CA 1
ATOM 604 C C . PRO A 1 81 ? 39.086 -3.776 23.065 1.00 43.75 81 PRO A C 1
ATOM 606 O O . PRO A 1 81 ? 38.172 -4.313 23.693 1.00 43.75 81 PRO A O 1
ATOM 609 N N . LYS A 1 82 ? 39.787 -2.757 23.576 1.00 38.38 82 LYS A N 1
ATOM 610 C CA . LYS A 1 82 ? 39.346 -1.997 24.751 1.00 38.38 82 LYS A CA 1
ATOM 611 C C . LYS A 1 82 ? 38.127 -1.161 24.360 1.00 38.38 82 LYS A C 1
ATOM 613 O O . LYS A 1 82 ? 38.162 -0.437 23.368 1.00 38.38 82 LYS A O 1
ATOM 618 N N . LYS A 1 83 ? 37.065 -1.245 25.167 1.00 43.59 83 LYS A N 1
ATOM 619 C CA . LYS A 1 83 ? 35.910 -0.338 25.118 1.00 43.59 83 LYS A CA 1
ATOM 620 C C . LYS A 1 83 ? 36.410 1.104 25.227 1.00 43.59 83 LYS A C 1
ATOM 622 O O . LYS A 1 83 ? 36.901 1.491 26.284 1.00 43.59 83 LYS A O 1
ATOM 627 N N . VAL A 1 84 ? 36.265 1.890 24.164 1.00 36.03 84 VAL A N 1
ATOM 628 C CA . VAL A 1 84 ? 36.433 3.344 24.225 1.00 36.03 84 VAL A CA 1
ATOM 629 C C . VAL A 1 84 ? 35.108 3.979 23.847 1.00 36.03 84 VAL A C 1
ATOM 631 O O . VAL A 1 84 ? 34.636 3.889 22.718 1.00 36.03 84 VAL A O 1
ATOM 634 N N . VAL A 1 85 ? 34.504 4.578 24.865 1.00 40.88 85 VAL A N 1
ATOM 635 C CA . VAL A 1 85 ? 33.405 5.529 24.777 1.00 40.88 85 VAL A CA 1
ATOM 636 C C . VAL A 1 85 ? 33.972 6.787 24.120 1.00 40.88 85 VAL A C 1
ATOM 638 O O . VAL A 1 85 ? 34.838 7.430 24.710 1.00 40.88 85 VAL A O 1
ATOM 641 N N . SER A 1 86 ? 33.524 7.145 22.917 1.00 32.09 86 SER A N 1
ATOM 642 C CA . SER A 1 86 ? 33.873 8.428 22.298 1.00 32.09 86 SER A CA 1
ATOM 643 C C . SER A 1 86 ? 32.657 9.347 22.244 1.00 32.09 86 SER A C 1
ATOM 645 O O . SER A 1 86 ? 31.733 9.198 21.448 1.00 32.09 86 SER A O 1
ATOM 647 N N . ARG A 1 87 ? 32.714 10.298 23.175 1.00 32.50 87 ARG A N 1
ATOM 648 C CA . ARG A 1 87 ? 32.016 11.578 23.249 1.00 32.50 87 ARG A CA 1
ATOM 649 C C . ARG A 1 87 ? 32.025 12.291 21.891 1.00 32.50 87 ARG A C 1
ATOM 651 O O . ARG A 1 87 ? 33.062 12.378 21.242 1.00 32.50 87 ARG A O 1
ATOM 658 N N . VAL A 1 88 ? 30.855 12.786 21.498 1.00 33.84 88 VAL A N 1
ATOM 659 C CA . VAL A 1 88 ? 30.615 13.567 20.281 1.00 33.84 88 VAL A CA 1
ATOM 660 C C . VAL A 1 88 ? 31.193 14.970 20.467 1.00 33.84 88 VAL A C 1
ATOM 662 O O . VAL A 1 88 ? 30.814 15.662 21.410 1.00 33.84 88 VAL A O 1
ATOM 665 N N . GLU A 1 89 ? 32.071 15.394 19.562 1.00 31.98 89 GLU A N 1
ATOM 666 C CA . GLU A 1 89 ? 32.455 16.795 19.402 1.00 31.98 89 GLU A CA 1
ATOM 667 C C . GLU A 1 89 ? 32.291 17.168 17.924 1.00 31.98 89 GLU A C 1
ATOM 669 O O . GLU A 1 89 ? 32.812 16.509 17.024 1.00 31.98 89 GLU A O 1
ATOM 674 N N . VAL A 1 90 ? 31.440 18.166 17.696 1.00 31.66 90 VAL A N 1
ATOM 675 C CA . VAL A 1 90 ? 30.961 18.628 16.393 1.00 31.66 90 VAL A CA 1
ATOM 676 C C . VAL A 1 90 ? 31.944 19.667 15.864 1.00 31.66 90 VAL A C 1
ATOM 678 O O . VAL A 1 90 ? 32.063 20.743 16.442 1.00 31.66 90 VAL A O 1
ATOM 681 N N . ALA A 1 91 ? 32.610 19.373 14.748 1.00 30.05 91 ALA A N 1
ATOM 682 C CA . ALA A 1 91 ? 33.351 20.369 13.981 1.00 30.05 91 ALA A CA 1
ATOM 683 C C . ALA A 1 91 ? 32.493 20.844 12.800 1.00 30.05 91 ALA A C 1
ATOM 685 O O . ALA A 1 91 ? 32.218 20.098 11.860 1.00 30.05 91 ALA A O 1
ATOM 686 N N . GLN A 1 92 ? 32.052 22.098 12.885 1.00 31.59 92 GLN A N 1
ATOM 687 C CA . GLN A 1 92 ? 31.383 22.839 11.822 1.00 31.59 92 GLN A CA 1
ATOM 688 C C . GLN A 1 92 ? 32.393 23.184 10.718 1.00 31.59 92 GLN A C 1
ATOM 690 O O . GLN A 1 92 ? 33.464 23.715 11.004 1.00 31.59 92 GLN A O 1
ATOM 695 N N . THR A 1 93 ? 32.042 22.935 9.456 1.00 29.62 93 THR A N 1
ATOM 696 C CA . THR A 1 93 ? 32.717 23.543 8.301 1.00 29.62 93 THR A CA 1
ATOM 697 C C . THR A 1 93 ? 31.698 24.361 7.519 1.00 29.62 93 THR A C 1
ATOM 699 O O . THR A 1 93 ? 30.647 23.875 7.105 1.00 29.62 93 THR A O 1
ATOM 702 N N . SER A 1 94 ? 31.985 25.654 7.417 1.00 32.91 94 SER A N 1
ATOM 703 C CA . SER A 1 94 ? 31.180 26.678 6.770 1.00 32.91 94 SER A CA 1
ATOM 704 C C . SER A 1 94 ? 31.328 26.608 5.250 1.00 32.91 94 SER A C 1
ATOM 706 O O . SER A 1 94 ? 32.428 26.552 4.708 1.00 32.91 94 SER A O 1
ATOM 708 N N . SER A 1 95 ? 30.187 26.629 4.564 1.00 28.69 95 SER A N 1
ATOM 709 C CA . SER A 1 95 ? 30.086 26.765 3.110 1.00 28.69 95 SER A CA 1
ATOM 710 C C . SER A 1 95 ? 30.139 28.245 2.729 1.00 28.69 95 SER A C 1
ATOM 712 O O . SER A 1 95 ? 29.403 29.048 3.301 1.00 28.69 95 SER A O 1
ATOM 714 N N . ALA A 1 96 ? 30.986 28.608 1.763 1.00 32.44 96 ALA A N 1
ATOM 715 C CA . ALA A 1 96 ? 31.013 29.941 1.167 1.00 32.44 96 ALA A CA 1
ATOM 716 C C . ALA A 1 96 ? 30.456 29.896 -0.265 1.00 32.44 96 ALA A C 1
ATOM 718 O O . ALA A 1 96 ? 30.888 29.097 -1.094 1.00 32.44 96 ALA A O 1
ATOM 719 N N . ASN A 1 97 ? 29.475 30.768 -0.503 1.00 29.59 97 ASN A N 1
ATOM 720 C CA . ASN A 1 97 ? 28.751 31.013 -1.749 1.00 29.59 97 ASN A CA 1
ATOM 721 C C . ASN A 1 97 ? 29.659 31.430 -2.918 1.00 29.59 97 ASN A C 1
ATOM 723 O O . ASN A 1 97 ? 30.520 32.293 -2.757 1.00 29.59 97 ASN A O 1
ATOM 727 N N . ALA A 1 98 ? 29.324 30.965 -4.123 1.00 29.53 98 ALA A N 1
ATOM 728 C CA . ALA A 1 98 ? 29.656 31.640 -5.375 1.00 29.53 98 ALA A CA 1
ATOM 729 C C . ALA A 1 98 ? 28.371 31.831 -6.197 1.00 29.53 98 ALA A C 1
ATOM 731 O O . ALA A 1 98 ? 27.607 30.890 -6.403 1.00 29.53 98 ALA A O 1
ATOM 732 N N . ALA A 1 99 ? 28.134 33.063 -6.642 1.00 33.56 99 ALA A N 1
ATOM 733 C CA . ALA A 1 99 ? 27.037 33.469 -7.521 1.00 33.56 99 ALA A CA 1
ATOM 734 C C . ALA A 1 99 ? 27.632 34.228 -8.743 1.00 33.56 99 ALA A C 1
ATOM 736 O O . ALA A 1 99 ? 28.846 34.427 -8.787 1.00 33.56 99 ALA A O 1
ATOM 737 N N . PRO A 1 100 ? 26.853 34.593 -9.779 1.00 34.28 100 PRO A N 1
ATOM 738 C CA . PRO A 1 100 ? 26.995 34.067 -11.138 1.00 34.28 100 PRO A CA 1
ATOM 739 C C . PRO A 1 100 ? 27.508 35.107 -12.155 1.00 34.28 100 PRO A C 1
ATOM 741 O O . PRO A 1 100 ? 27.390 36.310 -11.939 1.00 34.28 100 PRO A O 1
ATOM 744 N N . VAL A 1 101 ? 27.995 34.657 -13.319 1.00 30.53 101 VAL A N 1
ATOM 745 C CA . VAL A 1 101 ? 28.357 35.544 -14.445 1.00 30.53 101 VAL A CA 1
ATOM 746 C C . VAL A 1 101 ? 27.483 35.238 -15.667 1.00 30.53 101 VAL A C 1
ATOM 748 O O . VAL A 1 101 ? 27.332 34.085 -16.066 1.00 30.53 101 VAL A O 1
ATOM 751 N N . LYS A 1 102 ? 26.896 36.294 -16.242 1.00 32.94 102 LYS A N 1
ATOM 752 C CA . LYS A 1 102 ? 26.100 36.332 -17.484 1.00 32.94 102 LYS A CA 1
ATOM 753 C C . LYS A 1 102 ? 26.827 37.186 -18.565 1.00 32.94 102 LYS A C 1
ATOM 755 O O . LYS A 1 102 ? 27.817 37.826 -18.226 1.00 32.94 102 LYS A O 1
ATOM 760 N N . PRO A 1 103 ? 26.385 37.166 -19.846 1.00 44.25 103 PRO A N 1
ATOM 761 C CA . PRO A 1 103 ? 27.240 37.012 -21.040 1.00 44.25 103 PRO A CA 1
ATOM 762 C C . PRO A 1 103 ? 27.342 38.256 -21.953 1.00 44.25 103 PRO A C 1
ATOM 764 O O . PRO A 1 103 ? 26.574 39.195 -21.761 1.00 44.25 103 PRO A O 1
ATOM 767 N N . ALA A 1 104 ? 28.216 38.195 -22.983 1.00 29.11 104 ALA A N 1
ATOM 768 C CA . ALA A 1 104 ? 28.090 38.723 -24.375 1.00 29.11 104 ALA A CA 1
ATOM 769 C C . ALA A 1 104 ? 29.488 38.982 -25.016 1.00 29.11 104 ALA A C 1
ATOM 771 O O . ALA A 1 104 ? 30.453 39.075 -24.259 1.00 29.11 104 ALA A O 1
ATOM 772 N N . PRO A 1 105 ? 29.642 39.237 -26.342 1.00 36.03 105 PRO A N 1
ATOM 773 C CA . PRO A 1 105 ? 28.806 38.921 -27.511 1.00 36.03 105 PRO A CA 1
ATOM 774 C C . PRO A 1 105 ? 29.583 38.230 -28.670 1.00 36.03 105 PRO A C 1
ATOM 776 O O . PRO A 1 105 ? 30.794 38.043 -28.631 1.00 36.03 105 PRO A O 1
ATOM 779 N N . ASN A 1 106 ? 28.830 37.884 -29.718 1.00 38.03 106 ASN A N 1
ATOM 780 C CA . ASN A 1 106 ? 29.236 37.450 -31.061 1.00 38.03 106 ASN A CA 1
ATOM 781 C C . ASN A 1 106 ? 30.538 38.053 -31.627 1.00 38.03 106 ASN A C 1
ATOM 783 O O . ASN A 1 106 ? 30.696 39.272 -31.657 1.00 38.03 106 ASN A O 1
ATOM 787 N N . SER A 1 107 ? 31.321 37.212 -32.307 1.00 31.86 107 SER A N 1
ATOM 788 C CA . SER A 1 107 ? 32.080 37.621 -33.495 1.00 31.86 107 SER A CA 1
ATOM 789 C C . SER A 1 107 ? 31.965 36.550 -34.582 1.00 31.86 107 SER A C 1
ATOM 791 O O . SER A 1 107 ? 32.557 35.479 -34.490 1.00 31.86 107 SER A O 1
ATOM 793 N N . THR A 1 108 ? 31.107 36.854 -35.555 1.00 29.88 108 THR A N 1
ATOM 794 C CA . THR A 1 108 ? 31.321 36.667 -36.999 1.00 29.88 108 THR A CA 1
ATOM 795 C C . THR A 1 108 ? 32.214 35.507 -37.447 1.00 29.88 108 THR A C 1
ATOM 797 O O . THR A 1 108 ? 33.434 35.547 -37.312 1.00 29.88 108 THR A O 1
ATOM 800 N N . VAL A 1 109 ? 31.575 34.549 -38.120 1.00 41.59 109 VAL A N 1
ATOM 801 C CA . VAL A 1 109 ? 32.175 33.758 -39.199 1.00 41.59 109 VAL A CA 1
ATOM 802 C C . VAL A 1 109 ? 32.884 34.688 -40.187 1.00 41.59 109 VAL A C 1
ATOM 804 O O . VAL A 1 109 ? 32.241 35.511 -40.837 1.00 41.59 109 VAL A O 1
ATOM 807 N N . VAL A 1 110 ? 34.202 34.549 -40.279 1.00 30.25 110 VAL A N 1
ATOM 808 C CA . VAL A 1 110 ? 34.981 34.949 -41.448 1.00 30.25 110 VAL A CA 1
ATOM 809 C C . VAL A 1 110 ? 35.569 33.675 -42.032 1.00 30.25 110 VAL A C 1
ATOM 811 O O . VAL A 1 110 ? 36.436 33.028 -41.449 1.00 30.25 110 VAL A O 1
ATOM 814 N N . ASP A 1 111 ? 34.965 33.284 -43.145 1.00 42.53 111 ASP A N 1
ATOM 815 C CA . ASP A 1 111 ? 35.509 32.366 -44.130 1.00 42.53 111 ASP A CA 1
ATOM 816 C C . ASP A 1 111 ? 36.669 33.118 -44.799 1.00 42.53 111 ASP A C 1
ATOM 818 O O . ASP A 1 111 ? 36.445 33.999 -45.626 1.00 42.53 111 ASP A O 1
ATOM 822 N N . GLU A 1 112 ? 37.899 32.876 -44.354 1.00 33.81 112 GLU A N 1
ATOM 823 C CA . GLU A 1 112 ? 39.095 33.359 -45.040 1.00 33.81 112 GLU A CA 1
ATOM 824 C C . GLU A 1 112 ? 40.147 32.250 -45.014 1.00 33.81 112 GLU A C 1
ATOM 826 O O . GLU A 1 112 ? 40.817 32.006 -44.007 1.00 33.81 112 GLU A O 1
ATOM 831 N N . ASP A 1 113 ? 40.261 31.579 -46.164 1.00 46.59 113 ASP A N 1
ATOM 832 C CA . ASP A 1 113 ? 41.434 30.860 -46.664 1.00 46.59 113 ASP A CA 1
ATOM 833 C C . ASP A 1 113 ? 42.668 31.785 -46.642 1.00 46.59 113 ASP A C 1
ATOM 835 O O . ASP A 1 113 ? 43.180 32.244 -47.663 1.00 46.59 113 ASP A O 1
ATOM 839 N N . ALA A 1 114 ? 43.155 32.101 -45.447 1.00 39.84 114 ALA A N 1
ATOM 840 C CA . ALA A 1 114 ? 44.456 32.703 -45.261 1.00 39.84 114 ALA A CA 1
ATOM 841 C C . ALA A 1 114 ? 45.449 31.566 -45.034 1.00 39.84 114 ALA A C 1
ATOM 843 O O . ALA A 1 114 ? 45.483 30.950 -43.965 1.00 39.84 114 ALA A O 1
ATOM 844 N N . GLU A 1 115 ? 46.278 31.288 -46.041 1.00 51.00 115 GLU A N 1
ATOM 845 C CA . GLU A 1 115 ? 47.509 30.529 -45.853 1.00 51.00 115 GLU A CA 1
ATOM 846 C C . GLU A 1 115 ? 48.288 31.158 -44.692 1.00 51.00 115 GLU A C 1
ATOM 848 O O . GLU A 1 115 ? 48.909 32.215 -44.818 1.00 51.00 115 GLU A O 1
ATOM 853 N N . VAL A 1 116 ? 48.235 30.520 -43.522 1.00 44.34 116 VAL A N 1
ATOM 854 C CA . VAL A 1 116 ? 49.007 30.950 -42.360 1.00 44.34 116 VAL A CA 1
ATOM 855 C C . VAL A 1 116 ? 50.470 30.604 -42.631 1.00 44.34 116 VAL A C 1
ATOM 857 O O . VAL A 1 116 ? 50.969 29.519 -42.312 1.00 44.34 116 VAL A O 1
ATOM 860 N N . VAL A 1 117 ? 51.160 31.538 -43.281 1.00 44.72 117 VAL A N 1
ATOM 861 C CA . VAL A 1 117 ? 52.601 31.510 -43.513 1.00 44.72 117 VAL A CA 1
ATOM 862 C C . VAL A 1 117 ? 53.297 31.833 -42.188 1.00 44.72 117 VAL A C 1
ATOM 864 O O . VAL A 1 117 ? 53.596 32.980 -41.871 1.00 44.72 117 VAL A O 1
ATOM 867 N N . GLY A 1 118 ? 53.520 30.799 -41.374 1.00 56.12 118 GLY A N 1
ATOM 868 C CA . GLY A 1 118 ? 54.312 30.878 -40.143 1.00 56.12 118 GLY A CA 1
ATOM 869 C C . GLY A 1 118 ? 53.895 29.867 -39.073 1.00 56.12 118 GLY A C 1
ATOM 870 O O . GLY A 1 118 ? 52.725 29.511 -38.949 1.00 56.12 118 GLY A O 1
ATOM 871 N N . ASN A 1 119 ? 54.858 29.394 -38.273 1.00 53.28 119 ASN A N 1
ATOM 872 C CA . ASN A 1 119 ? 54.597 28.504 -37.137 1.00 53.28 119 ASN A CA 1
ATOM 873 C C . ASN A 1 119 ? 53.845 29.256 -36.025 1.00 53.28 119 ASN A C 1
ATOM 875 O O . ASN A 1 119 ? 54.462 29.899 -35.174 1.00 53.28 119 ASN A O 1
ATOM 879 N N . VAL A 1 120 ? 52.516 29.145 -35.993 1.00 55.12 120 VAL A N 1
ATOM 880 C CA . VAL A 1 120 ? 51.701 29.648 -34.879 1.00 55.12 120 VAL A CA 1
ATOM 881 C C . VAL A 1 120 ? 51.992 28.820 -33.627 1.00 55.12 120 VAL A C 1
ATOM 883 O O . VAL A 1 120 ? 51.808 27.600 -33.599 1.00 55.12 120 VAL A O 1
ATOM 886 N N . ARG A 1 121 ? 52.463 29.489 -32.571 1.00 61.12 121 ARG A N 1
ATOM 887 C CA . ARG A 1 121 ? 52.758 28.892 -31.262 1.00 61.12 121 ARG A CA 1
ATOM 888 C C . ARG A 1 121 ? 51.471 28.288 -30.687 1.00 61.12 121 ARG A C 1
ATOM 890 O O . ARG A 1 121 ? 50.611 29.009 -30.204 1.00 61.12 121 ARG A O 1
ATOM 897 N N . GLY A 1 122 ? 51.332 26.971 -30.760 1.00 65.50 122 GLY A N 1
ATOM 898 C CA . GLY A 1 122 ? 50.133 26.261 -30.290 1.00 65.50 122 GLY A CA 1
ATOM 899 C C . GLY A 1 122 ? 49.684 25.119 -31.203 1.00 65.50 122 GLY A C 1
ATOM 900 O O . GLY A 1 122 ? 48.928 24.251 -30.764 1.00 65.50 122 GLY A O 1
ATOM 901 N N . TYR A 1 123 ? 50.182 25.103 -32.442 1.00 73.38 123 TYR A N 1
ATOM 902 C CA . TYR A 1 123 ? 49.727 24.186 -33.475 1.00 73.38 123 TYR A CA 1
ATOM 903 C C . TYR A 1 123 ? 50.885 23.420 -34.122 1.00 73.38 123 TYR A C 1
ATOM 905 O O . TYR A 1 123 ? 51.961 23.969 -34.366 1.00 73.38 123 TYR A O 1
ATOM 913 N N . LYS A 1 124 ? 50.652 22.140 -34.416 1.00 75.19 124 LYS A N 1
ATOM 914 C CA . LYS A 1 124 ? 51.580 21.226 -35.086 1.00 75.19 124 LYS A CA 1
ATOM 915 C C . LYS A 1 124 ? 50.967 20.765 -36.408 1.00 75.19 124 LYS A C 1
ATOM 917 O O . LYS A 1 124 ? 49.808 20.350 -36.445 1.00 75.19 124 LYS A O 1
ATOM 922 N N . LYS A 1 125 ? 51.761 20.808 -37.481 1.00 77.19 125 LYS A N 1
ATOM 923 C CA . LYS A 1 125 ? 51.431 20.170 -38.762 1.00 77.19 125 LYS A CA 1
ATOM 924 C C . LYS A 1 125 ? 51.714 18.668 -38.658 1.00 77.19 125 LYS A C 1
ATOM 926 O O . LYS A 1 125 ? 52.826 18.275 -38.306 1.00 77.19 125 LYS A O 1
ATOM 931 N N . LEU A 1 126 ? 50.696 17.852 -38.901 1.00 70.12 126 LEU A N 1
ATOM 932 C CA . LEU A 1 126 ? 50.795 16.399 -39.020 1.00 70.12 126 LEU A CA 1
ATOM 933 C C . LEU A 1 126 ? 51.443 16.014 -40.364 1.00 70.12 126 LEU A C 1
ATOM 935 O O . LEU A 1 126 ? 51.562 16.839 -41.272 1.00 70.12 126 LEU A O 1
ATOM 939 N N . ALA A 1 127 ? 51.863 14.752 -40.496 1.00 72.25 127 ALA A N 1
ATOM 940 C CA . ALA A 1 127 ? 52.496 14.227 -41.714 1.00 72.25 127 ALA A CA 1
ATOM 941 C C . ALA A 1 127 ? 51.565 14.225 -42.947 1.00 72.25 127 ALA A C 1
ATOM 943 O O . ALA A 1 127 ? 52.041 14.170 -44.076 1.00 72.25 127 ALA A O 1
ATOM 944 N N . ASP A 1 128 ? 50.253 14.320 -42.731 1.00 72.19 128 ASP A N 1
ATOM 945 C CA . ASP A 1 128 ? 49.211 14.445 -43.757 1.00 72.19 128 ASP A CA 1
ATOM 946 C C . ASP A 1 128 ? 48.947 15.907 -44.182 1.00 72.19 128 ASP A C 1
ATOM 948 O O . ASP A 1 128 ? 48.038 16.173 -44.967 1.00 72.19 128 ASP A O 1
ATOM 952 N N . GLY A 1 129 ? 49.725 16.863 -43.659 1.00 75.19 129 GLY A N 1
ATOM 953 C CA . GLY A 1 129 ? 49.602 18.291 -43.954 1.00 75.19 129 GLY A CA 1
ATOM 954 C C . GLY A 1 129 ? 48.548 19.030 -43.124 1.00 75.19 129 GLY A C 1
ATOM 955 O O . GLY A 1 129 ? 48.467 20.257 -43.218 1.00 75.19 129 GLY A O 1
ATOM 956 N N . ARG A 1 130 ? 47.771 18.340 -42.275 1.00 76.31 130 ARG A N 1
ATOM 957 C CA . ARG A 1 130 ? 46.746 18.977 -41.433 1.00 76.31 130 ARG A CA 1
ATOM 958 C C . ARG A 1 130 ? 47.368 19.685 -40.231 1.00 76.31 130 ARG A C 1
ATOM 960 O O . ARG A 1 130 ? 48.293 19.180 -39.597 1.00 76.31 130 ARG A O 1
ATOM 967 N N . VAL A 1 131 ? 46.847 20.861 -39.891 1.00 78.88 131 VAL A N 1
ATOM 968 C CA . VAL A 1 131 ? 47.269 21.643 -38.718 1.00 78.88 131 VAL A CA 1
ATOM 969 C C . VAL A 1 131 ? 46.385 21.270 -37.531 1.00 78.88 131 VAL A C 1
ATOM 971 O O . VAL A 1 131 ? 45.164 21.308 -37.633 1.00 78.88 131 VAL A O 1
ATOM 974 N N . THR A 1 132 ? 46.988 20.917 -36.399 1.00 73.75 132 THR A N 1
ATOM 975 C CA . THR A 1 132 ? 46.263 20.479 -35.195 1.00 73.75 132 THR A CA 1
ATOM 976 C C . THR A 1 132 ? 46.833 21.122 -33.940 1.00 73.75 132 THR A C 1
ATOM 978 O O . THR A 1 132 ? 47.954 21.624 -33.967 1.00 73.75 132 THR A O 1
ATOM 981 N N . THR A 1 133 ? 46.080 21.147 -32.842 1.00 76.06 133 THR A N 1
ATOM 982 C CA . THR A 1 133 ? 46.570 21.669 -31.557 1.00 76.06 133 THR A CA 1
ATOM 983 C C . THR A 1 133 ? 47.611 20.721 -30.943 1.00 76.06 133 THR A C 1
ATOM 985 O O . THR A 1 133 ? 47.655 19.534 -31.258 1.00 76.06 133 THR A O 1
ATOM 988 N N . PHE A 1 134 ? 48.466 21.220 -30.040 1.00 65.06 134 PHE A N 1
ATOM 989 C CA . PHE A 1 134 ? 49.469 20.380 -29.355 1.00 65.06 134 PHE A CA 1
ATOM 990 C C . PHE A 1 134 ? 48.880 19.229 -28.514 1.00 65.06 134 PHE A C 1
ATOM 992 O O . PHE A 1 134 ? 49.604 18.287 -28.197 1.00 65.06 134 PHE A O 1
ATOM 999 N N . PHE A 1 135 ? 47.590 19.274 -28.166 1.00 71.19 135 PHE A N 1
ATOM 1000 C CA . PHE A 1 135 ? 46.883 18.206 -27.453 1.00 71.19 135 PHE A CA 1
ATOM 1001 C C . PHE A 1 135 ? 46.181 17.275 -28.439 1.00 71.19 135 PHE A C 1
ATOM 1003 O O . PHE A 1 135 ? 44.955 17.221 -28.497 1.00 71.19 135 PHE A O 1
ATOM 1010 N N . ASN A 1 136 ? 46.974 16.548 -29.218 1.00 66.81 136 ASN A N 1
ATOM 1011 C CA . ASN A 1 136 ? 46.464 15.592 -30.185 1.00 66.81 136 ASN A CA 1
ATOM 1012 C C . ASN A 1 136 ? 46.808 14.166 -29.757 1.00 66.81 136 ASN A C 1
ATOM 1014 O O . ASN A 1 136 ? 47.974 13.842 -29.537 1.00 66.81 136 ASN A O 1
ATOM 1018 N N . ASN A 1 137 ? 45.789 13.316 -29.640 1.00 74.44 137 ASN A N 1
ATOM 1019 C CA . ASN A 1 137 ? 45.973 11.885 -29.433 1.00 74.44 137 ASN A CA 1
ATOM 1020 C C . ASN A 1 137 ? 45.962 11.202 -30.805 1.00 74.44 137 ASN A C 1
ATOM 1022 O O . ASN A 1 137 ? 44.900 10.983 -31.389 1.00 74.44 137 ASN A O 1
ATOM 1026 N N . GLU A 1 138 ? 47.146 10.934 -31.353 1.00 73.88 138 GLU A N 1
ATOM 1027 C CA . GLU A 1 138 ? 47.285 10.159 -32.584 1.00 73.88 138 GLU A CA 1
ATOM 1028 C C . GLU A 1 138 ? 46.881 8.708 -32.282 1.00 73.88 138 GLU A C 1
ATOM 1030 O O . GLU A 1 138 ? 47.585 7.988 -31.575 1.00 73.88 138 GLU A O 1
ATOM 1035 N N . LEU A 1 139 ? 45.714 8.281 -32.778 1.00 75.62 139 LEU A N 1
ATOM 1036 C CA . LEU A 1 139 ? 45.262 6.907 -32.575 1.00 75.62 139 LEU A CA 1
ATOM 1037 C C . LEU A 1 139 ? 46.247 5.932 -33.225 1.00 75.62 139 LEU A C 1
ATOM 1039 O O . LEU A 1 139 ? 46.572 6.064 -34.408 1.00 75.62 139 LEU A O 1
ATOM 1043 N N . THR A 1 140 ? 46.686 4.934 -32.459 1.00 82.19 140 THR A N 1
ATOM 1044 C CA . THR A 1 140 ? 47.507 3.836 -32.976 1.00 82.19 140 THR A CA 1
ATOM 1045 C C . THR A 1 140 ? 46.739 3.060 -34.046 1.00 82.19 140 THR A C 1
ATOM 1047 O O . THR A 1 140 ? 45.509 3.022 -34.038 1.00 82.19 140 THR A O 1
ATOM 1050 N N . GLU A 1 141 ? 47.450 2.417 -34.973 1.00 78.94 141 GLU A N 1
ATOM 1051 C CA . GLU A 1 141 ? 46.819 1.578 -36.006 1.00 78.94 141 GLU A CA 1
ATOM 1052 C C . GLU A 1 141 ? 45.946 0.471 -35.391 1.00 78.94 141 GLU A C 1
ATOM 1054 O O . GLU A 1 141 ? 44.861 0.192 -35.892 1.00 78.94 141 GLU A O 1
ATOM 1059 N N . GLU A 1 142 ? 46.345 -0.073 -34.238 1.00 79.94 142 GLU A N 1
ATOM 1060 C CA . GLU A 1 142 ? 45.522 -0.999 -33.453 1.00 79.94 142 GLU A CA 1
ATOM 1061 C C . GLU A 1 142 ? 44.223 -0.346 -32.954 1.00 79.94 142 GLU A C 1
ATOM 1063 O O . GLU A 1 142 ? 43.155 -0.941 -33.073 1.00 79.94 142 GLU A O 1
ATOM 1068 N N . ALA A 1 143 ? 44.275 0.893 -32.447 1.00 76.94 143 ALA A N 1
ATOM 1069 C CA . ALA A 1 143 ? 43.087 1.621 -32.000 1.00 76.94 143 ALA A CA 1
ATOM 1070 C C . ALA A 1 143 ? 42.157 1.979 -33.171 1.00 76.94 143 ALA A C 1
ATOM 1072 O O . ALA A 1 143 ? 40.937 1.886 -33.039 1.00 76.94 143 ALA A O 1
ATOM 1073 N N . LYS A 1 144 ? 42.719 2.329 -34.335 1.00 79.31 144 LYS A N 1
ATOM 1074 C CA . LYS A 1 144 ? 41.949 2.552 -35.569 1.00 79.31 144 LYS A CA 1
ATOM 1075 C C . LYS A 1 144 ? 41.262 1.268 -36.037 1.00 79.31 144 LYS A C 1
ATOM 1077 O O . LYS A 1 144 ? 40.090 1.310 -36.400 1.00 79.31 144 LYS A O 1
ATOM 1082 N N . GLN A 1 145 ? 41.954 0.128 -35.978 1.00 82.44 145 GLN A N 1
ATOM 1083 C CA . GLN A 1 145 ? 41.371 -1.179 -36.298 1.00 82.44 145 GLN A CA 1
ATOM 1084 C C . GLN A 1 145 ? 40.275 -1.586 -35.305 1.00 82.44 145 GLN A C 1
ATOM 1086 O O . GLN A 1 145 ? 39.263 -2.142 -35.726 1.00 82.44 145 GLN A O 1
ATOM 1091 N N . LEU A 1 146 ? 40.439 -1.277 -34.012 1.00 81.06 146 LEU A N 1
ATOM 1092 C CA . LEU A 1 146 ? 39.443 -1.579 -32.977 1.00 81.06 146 LEU A CA 1
ATOM 1093 C C . LEU A 1 146 ? 38.161 -0.746 -33.124 1.00 81.06 146 LEU A C 1
ATOM 1095 O O . LEU A 1 146 ? 37.070 -1.251 -32.868 1.00 81.06 146 LEU A O 1
ATOM 1099 N N . ILE A 1 147 ? 38.293 0.524 -33.521 1.00 79.88 147 ILE A N 1
ATOM 1100 C CA . ILE A 1 147 ? 37.159 1.414 -33.812 1.00 79.88 147 ILE A CA 1
ATOM 1101 C C . ILE A 1 147 ? 36.434 0.963 -35.085 1.00 79.88 147 ILE A C 1
ATOM 1103 O O . ILE A 1 147 ? 35.203 0.988 -35.134 1.00 79.88 147 ILE A O 1
ATOM 1107 N N . GLY A 1 148 ? 37.189 0.511 -36.091 1.00 78.56 148 GLY A N 1
ATOM 1108 C CA . GLY A 1 148 ? 36.642 0.011 -37.346 1.00 78.56 148 GLY A CA 1
ATOM 1109 C C . GLY A 1 148 ? 35.826 1.062 -38.107 1.00 78.56 148 GLY A C 1
ATOM 1110 O O . GLY A 1 148 ? 36.048 2.267 -37.988 1.00 78.56 148 GLY A O 1
ATOM 1111 N N . ASP A 1 149 ? 34.874 0.597 -38.918 1.00 79.12 149 ASP A N 1
ATOM 1112 C CA . ASP A 1 149 ? 33.953 1.465 -39.655 1.00 79.12 149 ASP A CA 1
ATOM 1113 C C . ASP A 1 149 ? 32.741 1.840 -38.789 1.00 79.12 149 ASP A C 1
ATOM 1115 O O . ASP A 1 149 ? 31.766 1.091 -38.681 1.00 79.12 149 ASP A O 1
ATOM 1119 N N . ILE A 1 150 ? 32.837 3.013 -38.168 1.00 76.44 150 ILE A N 1
ATOM 1120 C CA . ILE A 1 150 ? 31.775 3.669 -37.393 1.00 76.44 150 ILE A CA 1
ATOM 1121 C C . ILE A 1 150 ? 30.807 4.471 -38.270 1.00 76.44 150 ILE A C 1
ATOM 1123 O O . ILE A 1 150 ? 29.903 5.117 -37.733 1.00 76.44 150 ILE A O 1
ATOM 1127 N N . ALA A 1 151 ? 30.958 4.453 -39.602 1.00 81.44 151 ALA A N 1
ATOM 1128 C CA . ALA A 1 151 ? 29.992 5.110 -40.465 1.00 81.44 151 ALA A CA 1
ATOM 1129 C C . ALA A 1 151 ? 28.600 4.493 -40.234 1.00 81.44 151 ALA A C 1
ATOM 1131 O O . ALA A 1 151 ? 28.459 3.264 -40.208 1.00 81.44 151 ALA A O 1
ATOM 1132 N N . PRO A 1 152 ? 27.554 5.319 -40.049 1.00 78.06 152 PRO A N 1
ATOM 1133 C CA . PRO A 1 152 ? 26.207 4.818 -39.830 1.00 78.06 152 PRO A CA 1
ATOM 1134 C C . PRO A 1 152 ? 25.777 3.975 -41.033 1.00 78.06 152 PRO A C 1
ATOM 1136 O O . PRO A 1 152 ? 25.605 4.470 -42.148 1.00 78.06 152 PRO A O 1
ATOM 1139 N N . LYS A 1 153 ? 25.622 2.669 -40.809 1.00 77.81 153 LYS A N 1
ATOM 1140 C CA . LYS A 1 153 ? 25.198 1.727 -41.845 1.00 77.81 153 LYS A CA 1
ATOM 1141 C C . LYS A 1 153 ? 23.691 1.829 -42.029 1.00 77.81 153 LYS A C 1
ATOM 1143 O O . LYS A 1 153 ? 22.934 1.838 -41.060 1.00 77.81 153 LYS A O 1
ATOM 1148 N N . LYS A 1 154 ? 23.252 1.879 -43.287 1.00 77.00 154 LYS A N 1
ATOM 1149 C CA . LYS A 1 154 ? 21.829 1.882 -43.636 1.00 77.00 154 LYS A CA 1
ATOM 1150 C C . LYS A 1 154 ? 21.178 0.600 -43.106 1.00 77.00 154 LYS A C 1
ATOM 1152 O O . LYS A 1 154 ? 21.596 -0.501 -43.462 1.00 77.00 154 LYS A O 1
ATOM 1157 N N . VAL A 1 155 ? 20.167 0.753 -42.255 1.00 69.81 155 VAL A N 1
ATOM 1158 C CA . VAL A 1 155 ? 19.386 -0.367 -41.717 1.00 69.81 155 VAL A CA 1
ATOM 1159 C C . VAL A 1 155 ? 18.620 -1.013 -42.875 1.00 69.81 155 VAL A C 1
ATOM 1161 O O . VAL A 1 155 ? 17.874 -0.330 -43.573 1.00 69.81 155 VAL A O 1
ATOM 1164 N N . GLN A 1 156 ? 18.860 -2.303 -43.122 1.00 74.00 156 GLN A N 1
ATOM 1165 C CA . GLN A 1 156 ? 18.236 -3.042 -44.230 1.00 74.00 156 GLN A CA 1
ATOM 1166 C C . GLN A 1 156 ? 16.809 -3.497 -43.890 1.00 74.00 156 GLN A C 1
ATOM 1168 O O . GLN A 1 156 ? 15.948 -3.462 -44.760 1.00 74.00 156 GLN A O 1
ATOM 1173 N N . ASP A 1 157 ? 16.554 -3.827 -42.620 1.00 67.38 157 ASP A N 1
ATOM 1174 C CA . ASP A 1 157 ? 15.240 -4.216 -42.103 1.00 67.38 157 ASP A CA 1
ATOM 1175 C C . ASP A 1 157 ? 14.806 -3.229 -41.014 1.00 67.38 157 ASP A C 1
ATOM 1177 O O . ASP A 1 157 ? 15.197 -3.363 -39.851 1.00 67.38 157 ASP A O 1
ATOM 1181 N N . ALA A 1 158 ? 13.998 -2.232 -41.379 1.00 58.81 158 ALA A N 1
ATOM 1182 C CA . ALA A 1 158 ? 13.447 -1.261 -40.427 1.00 58.81 158 ALA A CA 1
ATOM 1183 C C . ALA A 1 158 ? 12.586 -1.929 -39.332 1.00 58.81 158 ALA A C 1
ATOM 1185 O O . ALA A 1 158 ? 12.481 -1.411 -38.223 1.00 58.81 158 ALA A O 1
ATOM 1186 N N . ASP A 1 159 ? 12.044 -3.119 -39.610 1.00 62.09 159 ASP A N 1
ATOM 1187 C CA . ASP A 1 159 ? 11.136 -3.835 -38.711 1.00 62.09 159 ASP A CA 1
ATOM 1188 C C . ASP A 1 159 ? 11.839 -4.763 -37.707 1.00 62.09 159 ASP A C 1
ATOM 1190 O O . ASP A 1 159 ? 11.221 -5.266 -36.769 1.00 62.09 159 ASP A O 1
ATOM 1194 N N . LYS A 1 160 ? 13.153 -4.985 -37.853 1.00 60.78 160 LYS A N 1
ATOM 1195 C CA . LYS A 1 160 ? 13.904 -5.935 -37.011 1.00 60.78 160 LYS A CA 1
ATOM 1196 C C . LYS A 1 160 ? 14.135 -5.432 -35.581 1.00 60.78 160 LYS A C 1
ATOM 1198 O O . LYS A 1 160 ? 14.462 -6.225 -34.700 1.00 60.78 160 LYS A O 1
ATOM 1203 N N . VAL A 1 161 ? 13.958 -4.129 -35.350 1.00 55.00 161 VAL A N 1
ATOM 1204 C CA . VAL A 1 161 ? 14.073 -3.470 -34.038 1.00 55.00 161 VAL A CA 1
ATOM 1205 C C . VAL A 1 161 ? 12.797 -2.676 -33.736 1.00 55.00 161 VAL A C 1
ATOM 1207 O O . VAL A 1 161 ? 12.851 -1.534 -33.299 1.00 55.00 161 VAL A O 1
ATOM 1210 N N . GLN A 1 162 ? 11.618 -3.253 -33.975 1.00 55.94 162 GLN A N 1
ATOM 1211 C CA . GLN A 1 162 ? 10.392 -2.666 -33.436 1.00 55.94 162 GLN A CA 1
ATOM 1212 C C . GLN A 1 162 ? 10.217 -3.089 -31.977 1.00 55.94 162 GLN A C 1
ATOM 1214 O O . GLN A 1 162 ? 9.873 -4.230 -31.663 1.00 55.94 162 GLN A O 1
ATOM 1219 N N . ILE A 1 163 ? 10.468 -2.152 -31.060 1.00 57.75 163 ILE A N 1
ATOM 1220 C CA . ILE A 1 163 ? 10.015 -2.279 -29.674 1.00 57.75 163 ILE A CA 1
ATOM 1221 C C . ILE A 1 163 ? 8.486 -2.269 -29.721 1.00 57.75 163 ILE A C 1
ATOM 1223 O O . ILE A 1 163 ? 7.897 -1.347 -30.285 1.00 57.75 163 ILE A O 1
ATOM 1227 N N . LYS A 1 164 ? 7.846 -3.304 -29.160 1.00 59.38 164 LYS A N 1
ATOM 1228 C CA . LYS A 1 164 ? 6.380 -3.393 -29.098 1.00 59.38 164 LYS A CA 1
ATOM 1229 C C . LYS A 1 164 ? 5.824 -2.097 -28.505 1.00 59.38 164 LYS A C 1
ATOM 1231 O O . LYS A 1 164 ? 6.150 -1.756 -27.369 1.00 59.38 164 LYS A O 1
ATOM 1236 N N . SER A 1 165 ? 4.999 -1.388 -29.272 1.00 60.50 165 SER A N 1
ATOM 1237 C CA . SER A 1 165 ? 4.270 -0.220 -28.787 1.00 60.50 165 SER A CA 1
ATOM 1238 C C . SER A 1 165 ? 3.360 -0.640 -27.636 1.00 60.50 165 SER A C 1
ATOM 1240 O O . SER A 1 165 ? 2.615 -1.614 -27.763 1.00 60.50 165 SER A O 1
ATOM 1242 N N . VAL A 1 166 ? 3.416 0.084 -26.522 1.00 61.00 166 VAL A N 1
ATOM 1243 C CA . VAL A 1 166 ? 2.425 -0.058 -25.452 1.00 61.00 166 VAL A CA 1
ATOM 1244 C C . VAL A 1 166 ? 1.215 0.806 -25.757 1.00 61.00 166 VAL A C 1
ATOM 1246 O O . VAL A 1 166 ? 1.356 1.945 -26.199 1.00 61.00 166 VAL A O 1
ATOM 1249 N N . ASP A 1 167 ? 0.030 0.263 -25.502 1.00 60.16 167 ASP A N 1
ATOM 1250 C CA . ASP A 1 167 ? -1.222 0.997 -25.645 1.00 60.16 167 ASP A CA 1
ATOM 1251 C C . ASP A 1 167 ? -1.239 2.194 -24.676 1.00 60.16 167 ASP A C 1
ATOM 1253 O O . ASP A 1 167 ? -0.964 2.034 -23.483 1.00 60.16 167 ASP A O 1
ATOM 1257 N N . GLY A 1 168 ? -1.477 3.401 -25.191 1.00 62.31 168 GLY A N 1
ATOM 1258 C CA . GLY A 1 168 ? -1.376 4.663 -24.444 1.00 62.31 168 GLY A CA 1
ATOM 1259 C C . GLY A 1 168 ? 0.022 5.304 -24.352 1.00 62.31 168 GLY A C 1
ATOM 1260 O O . GLY A 1 168 ? 0.130 6.379 -23.768 1.00 62.31 168 GLY A O 1
ATOM 1261 N N . GLY A 1 169 ? 1.075 4.700 -24.919 1.00 59.94 169 GLY A N 1
ATOM 1262 C CA . GLY A 1 169 ? 2.379 5.361 -25.104 1.00 59.94 169 GLY A CA 1
ATOM 1263 C C . GLY A 1 169 ? 2.422 6.187 -26.393 1.00 59.94 169 GLY A C 1
ATOM 1264 O O . GLY A 1 169 ? 1.746 5.846 -27.368 1.00 59.94 169 GLY A O 1
ATOM 1265 N N . SER A 1 170 ? 3.210 7.268 -26.439 1.00 61.91 170 SER A N 1
ATOM 1266 C CA . SER A 1 170 ? 3.272 8.091 -27.656 1.00 61.91 170 SER A CA 1
ATOM 1267 C C . SER A 1 170 ? 3.918 7.322 -28.811 1.00 61.91 170 SER A C 1
ATOM 1269 O O . SER A 1 170 ? 4.859 6.550 -28.631 1.00 61.91 170 SER A O 1
ATOM 1271 N N . ALA A 1 171 ? 3.484 7.592 -30.045 1.00 55.28 171 ALA A N 1
ATOM 1272 C CA . ALA A 1 171 ? 4.041 6.966 -31.251 1.00 55.28 171 ALA A CA 1
ATOM 1273 C C . ALA A 1 171 ? 5.557 7.210 -31.448 1.00 55.28 171 ALA A C 1
ATOM 1275 O O . ALA A 1 171 ? 6.204 6.512 -32.225 1.00 55.28 171 ALA A O 1
ATOM 1276 N N . TRP A 1 172 ? 6.137 8.180 -30.732 1.00 53.84 172 TRP A N 1
ATOM 1277 C CA . TRP A 1 172 ? 7.566 8.508 -30.752 1.00 53.84 172 TRP A CA 1
ATOM 1278 C C . TRP A 1 172 ? 8.452 7.541 -29.940 1.00 53.84 172 TRP A C 1
ATOM 1280 O O . TRP A 1 172 ? 9.676 7.581 -30.051 1.00 53.84 172 TRP A O 1
ATOM 1290 N N . ASN A 1 173 ? 7.861 6.625 -29.168 1.00 56.91 173 ASN A N 1
ATOM 1291 C CA . ASN A 1 173 ? 8.572 5.777 -28.206 1.00 56.91 173 ASN A CA 1
ATOM 1292 C C . ASN A 1 173 ? 9.220 4.497 -28.761 1.00 56.91 173 ASN A C 1
ATOM 1294 O O . ASN A 1 173 ? 9.504 3.559 -28.014 1.00 56.91 173 ASN A O 1
ATOM 1298 N N . GLN A 1 174 ? 9.558 4.455 -30.051 1.00 56.09 174 GLN A N 1
ATOM 1299 C CA . GLN A 1 174 ? 10.369 3.354 -30.593 1.00 56.09 174 GLN A CA 1
ATOM 1300 C C . GLN A 1 174 ? 11.831 3.368 -30.088 1.00 56.09 174 GLN A C 1
ATOM 1302 O O . GLN A 1 174 ? 12.555 2.395 -30.277 1.00 56.09 174 GLN A O 1
ATOM 1307 N N . GLY A 1 175 ? 12.265 4.444 -29.417 1.00 54.00 175 GLY A N 1
ATOM 1308 C CA . GLY A 1 175 ? 13.657 4.690 -29.018 1.00 54.00 175 GLY A CA 1
ATOM 1309 C C . GLY A 1 175 ? 14.031 4.439 -27.551 1.00 54.00 175 GLY A C 1
ATOM 1310 O O . GLY A 1 175 ? 15.073 4.931 -27.128 1.00 54.00 175 GLY A O 1
ATOM 1311 N N . ASN A 1 176 ? 13.240 3.700 -26.758 1.00 59.94 176 ASN A N 1
ATOM 1312 C CA . ASN A 1 176 ? 13.523 3.466 -25.325 1.00 59.94 176 ASN A CA 1
ATOM 1313 C C . ASN A 1 176 ? 13.539 4.756 -24.455 1.00 59.94 176 ASN A C 1
ATOM 1315 O O . ASN A 1 176 ? 14.199 4.817 -23.415 1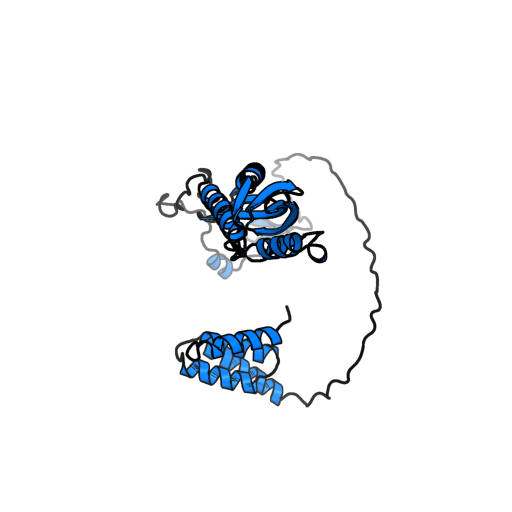.00 59.94 176 ASN A O 1
ATOM 1319 N N . THR A 1 177 ? 12.805 5.789 -24.870 1.00 67.81 177 THR A N 1
ATOM 1320 C CA . THR A 1 177 ? 12.638 7.042 -24.118 1.00 67.81 177 THR A CA 1
ATOM 1321 C C . THR A 1 177 ? 11.693 6.833 -22.930 1.00 67.81 177 THR A C 1
ATOM 1323 O O . THR A 1 177 ? 10.696 6.122 -23.037 1.00 67.81 177 THR A O 1
ATOM 1326 N N . PHE A 1 178 ? 12.031 7.423 -21.781 1.00 78.00 178 PHE A N 1
ATOM 1327 C CA . PHE A 1 178 ? 11.170 7.465 -20.597 1.00 78.00 178 PHE A CA 1
ATOM 1328 C C . PHE A 1 178 ? 9.985 8.405 -20.858 1.00 78.00 178 PHE A C 1
ATOM 1330 O O . PHE A 1 178 ? 10.199 9.573 -21.177 1.00 78.00 178 PHE A O 1
ATOM 1337 N N . GLU A 1 179 ? 8.759 7.905 -20.715 1.00 85.12 179 GLU A N 1
ATOM 1338 C CA . GLU A 1 179 ? 7.540 8.722 -20.705 1.00 85.12 179 GLU A CA 1
ATOM 1339 C C . GLU A 1 179 ? 6.841 8.571 -19.361 1.00 85.12 179 GLU A C 1
ATOM 1341 O O . GLU A 1 179 ? 6.679 7.456 -18.872 1.00 85.12 179 GLU A O 1
ATOM 1346 N N . GLU A 1 180 ? 6.400 9.682 -18.785 1.00 91.75 180 GLU A N 1
ATOM 1347 C CA . GLU A 1 180 ? 5.663 9.707 -17.529 1.00 91.75 180 GLU A CA 1
ATOM 1348 C C . GLU A 1 180 ? 4.407 10.553 -17.691 1.00 91.75 180 GLU A C 1
ATOM 1350 O O . GLU A 1 180 ? 4.440 11.652 -18.248 1.00 91.75 180 GLU A O 1
ATOM 1355 N N . LYS A 1 181 ? 3.291 10.021 -17.201 1.00 93.62 181 LYS A N 1
ATOM 1356 C CA . LYS A 1 181 ? 2.012 10.714 -17.144 1.00 93.62 181 LYS A CA 1
ATOM 1357 C C . LYS A 1 181 ? 1.635 10.932 -15.688 1.00 93.62 181 LYS A C 1
ATOM 1359 O O . LYS A 1 181 ? 1.404 9.961 -14.971 1.00 93.62 181 LYS A O 1
ATOM 1364 N N . ASP A 1 182 ? 1.527 12.192 -15.281 1.00 96.25 182 ASP A N 1
ATOM 1365 C CA . ASP A 1 182 ? 0.978 12.549 -13.973 1.00 96.25 182 ASP A CA 1
ATOM 1366 C C . ASP A 1 182 ? -0.508 12.174 -13.902 1.00 96.25 182 ASP A C 1
ATOM 1368 O O . ASP A 1 182 ? -1.301 12.494 -14.794 1.00 96.25 182 ASP A O 1
ATOM 1372 N N . MET A 1 183 ? -0.874 11.469 -12.837 1.00 97.06 183 MET A N 1
ATOM 1373 C CA . MET A 1 183 ? -2.229 11.028 -12.528 1.00 97.06 183 MET A CA 1
ATOM 1374 C C . MET A 1 183 ? -2.670 11.425 -11.118 1.00 97.06 183 MET A C 1
ATOM 1376 O O . MET A 1 183 ? -3.741 11.008 -10.670 1.00 97.06 183 MET A O 1
ATOM 1380 N N . THR A 1 184 ? -1.909 12.294 -10.449 1.00 97.38 184 THR A N 1
ATOM 1381 C CA . THR A 1 184 ? -2.142 12.718 -9.066 1.00 97.38 184 THR A CA 1
ATOM 1382 C C . THR A 1 184 ? -3.553 13.265 -8.857 1.00 97.38 184 THR A C 1
ATOM 1384 O O . THR A 1 184 ? -4.254 12.840 -7.939 1.00 97.38 184 THR A O 1
ATOM 1387 N N . SER A 1 185 ? -4.030 14.162 -9.727 1.00 97.38 185 SER A N 1
ATOM 1388 C CA . SER A 1 185 ? -5.372 14.751 -9.585 1.00 97.38 185 SER A CA 1
ATOM 1389 C C . SER A 1 185 ? -6.496 13.722 -9.724 1.00 97.38 185 SER A C 1
ATOM 1391 O O . SER A 1 185 ? -7.480 13.779 -8.985 1.00 97.38 185 SER A O 1
ATOM 1393 N N . TRP A 1 186 ? -6.354 12.771 -10.655 1.00 97.19 186 TRP A N 1
ATOM 1394 C CA . TRP A 1 186 ? -7.324 11.687 -10.819 1.00 97.19 186 TRP A CA 1
ATOM 1395 C C . TRP A 1 186 ? -7.318 10.775 -9.591 1.00 97.19 186 TRP A C 1
ATOM 1397 O O . TRP A 1 186 ? -8.381 10.477 -9.045 1.00 97.19 186 TRP A O 1
ATOM 1407 N N . ALA A 1 187 ? -6.127 10.384 -9.133 1.00 97.56 187 ALA A N 1
ATOM 1408 C CA . ALA A 1 187 ? -5.963 9.455 -8.028 1.00 97.56 187 ALA A CA 1
ATOM 1409 C C . ALA A 1 187 ? -6.530 10.020 -6.722 1.00 97.56 187 ALA A C 1
ATOM 1411 O O . ALA A 1 187 ? -7.324 9.344 -6.070 1.00 97.56 187 ALA A O 1
ATOM 1412 N N . LYS A 1 188 ? -6.231 11.287 -6.397 1.00 97.56 188 LYS A N 1
ATOM 1413 C CA . LYS A 1 188 ? -6.782 11.956 -5.209 1.00 97.56 188 LYS A CA 1
ATOM 1414 C C . LYS A 1 188 ? -8.310 12.011 -5.237 1.00 97.56 188 LYS A C 1
ATOM 1416 O O . LYS A 1 188 ? -8.964 11.534 -4.313 1.00 97.56 188 LYS A O 1
ATOM 1421 N N . GLY A 1 189 ? -8.886 12.490 -6.343 1.00 97.25 189 GLY A N 1
ATOM 1422 C CA . GLY A 1 189 ? -10.341 12.585 -6.485 1.00 97.25 189 GLY A CA 1
ATOM 1423 C C . GLY A 1 189 ? -11.051 11.226 -6.513 1.00 97.25 189 GLY A C 1
ATOM 1424 O O . GLY A 1 189 ? -12.231 11.138 -6.165 1.00 97.25 189 GLY A O 1
ATOM 1425 N N . LYS A 1 190 ? -10.367 10.154 -6.932 1.00 96.69 190 LYS A N 1
ATOM 1426 C CA . LYS A 1 190 ? -10.902 8.790 -6.879 1.00 96.69 190 LYS A CA 1
ATOM 1427 C C . LYS A 1 190 ? -10.822 8.209 -5.467 1.00 96.69 190 LYS A C 1
ATOM 1429 O O . LYS A 1 190 ? -11.818 7.644 -5.017 1.00 96.69 190 LYS A O 1
ATOM 1434 N N . LEU A 1 191 ? -9.690 8.372 -4.777 1.00 96.31 191 LEU A N 1
ATOM 1435 C CA . LEU A 1 191 ? -9.496 7.913 -3.399 1.00 96.31 191 LEU A CA 1
ATOM 1436 C C . LEU A 1 191 ? -10.558 8.503 -2.475 1.00 96.31 191 LEU A C 1
ATOM 1438 O O . LEU A 1 191 ? -11.269 7.734 -1.838 1.00 96.31 191 LEU A O 1
ATOM 1442 N N . GLU A 1 192 ? -10.753 9.826 -2.491 1.00 96.06 192 GLU A N 1
ATOM 1443 C CA . GLU A 1 192 ? -11.772 10.510 -1.678 1.00 96.06 192 GLU A CA 1
ATOM 1444 C C . GLU A 1 192 ? -13.171 9.901 -1.842 1.00 96.06 192 GLU A C 1
ATOM 1446 O O . GLU A 1 192 ? -13.890 9.716 -0.862 1.00 96.06 192 GLU A O 1
ATOM 1451 N N . LYS A 1 193 ? -13.553 9.529 -3.069 1.00 95.62 193 LYS A N 1
ATOM 1452 C CA . LYS A 1 193 ? -14.863 8.927 -3.369 1.00 95.62 193 LYS A CA 1
ATOM 1453 C C . LYS A 1 193 ? -14.975 7.465 -2.949 1.00 95.62 193 LYS A C 1
ATOM 1455 O O . LYS A 1 193 ? -16.058 7.030 -2.588 1.00 95.62 193 LYS A O 1
ATOM 1460 N N . ILE A 1 194 ? -13.891 6.701 -3.066 1.00 95.50 194 ILE A N 1
ATOM 1461 C CA . ILE A 1 194 ? -13.879 5.257 -2.790 1.00 95.50 194 ILE A CA 1
ATOM 1462 C C . ILE A 1 194 ? -13.831 4.978 -1.286 1.00 95.50 194 ILE A C 1
ATOM 1464 O O . ILE A 1 194 ? -14.433 4.012 -0.818 1.00 95.50 194 ILE A O 1
ATOM 1468 N N . VAL A 1 195 ? -13.102 5.800 -0.528 1.00 95.38 195 VAL A N 1
ATOM 1469 C CA . VAL A 1 195 ? -12.908 5.575 0.910 1.00 95.38 195 VAL A CA 1
ATOM 1470 C C . VAL A 1 195 ? -13.950 6.283 1.773 1.00 95.38 195 VAL A C 1
ATOM 1472 O O . VAL A 1 195 ? -14.080 5.922 2.941 1.00 95.38 195 VAL A O 1
ATOM 1475 N N . SER A 1 196 ? -14.704 7.250 1.239 1.00 94.75 196 SER A N 1
ATOM 1476 C CA . SER A 1 196 ? -15.835 7.878 1.937 1.00 94.75 196 SER A CA 1
ATOM 1477 C C . SER A 1 196 ? -17.086 6.995 1.884 1.00 94.75 196 SER A C 1
ATOM 1479 O O . SER A 1 196 ? -17.371 6.338 0.885 1.00 94.75 196 SER A O 1
ATOM 1481 N N . GLY A 1 197 ? -17.844 6.946 2.982 1.00 94.00 197 GLY A N 1
ATOM 1482 C CA . GLY A 1 197 ? -19.115 6.218 3.050 1.00 94.00 197 GLY A CA 1
ATOM 1483 C C . GLY A 1 197 ? -19.012 4.689 3.130 1.00 94.00 197 GLY A C 1
ATOM 1484 O O . GLY A 1 197 ? -20.041 4.012 3.093 1.00 94.00 197 GLY A O 1
ATOM 1485 N N . VAL A 1 198 ? -17.812 4.117 3.269 1.00 96.50 198 VAL A N 1
ATOM 1486 C CA . VAL A 1 198 ? -17.632 2.676 3.499 1.00 96.50 198 VAL A CA 1
ATOM 1487 C C . VAL A 1 198 ? -18.200 2.320 4.864 1.00 96.50 198 VAL A C 1
ATOM 1489 O O . VAL A 1 198 ? -17.810 2.892 5.880 1.00 96.50 198 VAL A O 1
ATOM 1492 N N . SER A 1 199 ? -19.111 1.351 4.894 1.00 96.38 199 SER A N 1
ATOM 1493 C CA . SER A 1 199 ? -19.797 0.933 6.111 1.00 96.38 199 SER A CA 1
ATOM 1494 C C . SER A 1 199 ? -19.737 -0.580 6.276 1.00 96.38 199 SER A C 1
ATOM 1496 O O . SER A 1 199 ? -19.913 -1.329 5.313 1.00 96.38 199 SER A O 1
ATOM 1498 N N . ALA A 1 200 ? -19.463 -1.037 7.494 1.00 96.88 200 ALA A N 1
ATOM 1499 C CA . ALA A 1 200 ? -19.358 -2.453 7.814 1.00 96.88 200 ALA A CA 1
ATOM 1500 C C . ALA A 1 200 ? -19.727 -2.725 9.280 1.00 96.88 200 ALA A C 1
ATOM 1502 O O . ALA A 1 200 ? -19.556 -1.855 10.139 1.00 96.88 200 ALA A O 1
ATOM 1503 N N . PRO A 1 201 ? -20.196 -3.940 9.606 1.00 95.75 201 PRO A N 1
ATOM 1504 C CA . PRO A 1 201 ? -20.455 -4.316 10.989 1.00 95.75 201 PRO A CA 1
ATOM 1505 C C . PRO A 1 201 ? -19.160 -4.347 11.814 1.00 95.75 201 PRO A C 1
ATOM 1507 O O . PRO A 1 201 ? -18.084 -4.664 11.307 1.00 95.75 201 PRO A O 1
ATOM 1510 N N . LEU A 1 202 ? -19.274 -4.081 13.115 1.00 91.31 202 LEU A N 1
ATOM 1511 C CA . LEU A 1 202 ? -18.156 -4.105 14.064 1.00 91.31 202 LEU A CA 1
ATOM 1512 C C . LEU A 1 202 ? -17.487 -5.493 14.162 1.00 91.31 202 LEU A C 1
ATOM 1514 O O . LEU A 1 202 ? -16.286 -5.599 14.400 1.00 91.31 202 LEU A O 1
ATOM 1518 N N . GLY A 1 203 ? -18.261 -6.565 13.973 1.00 83.81 203 GLY A N 1
ATOM 1519 C CA . GLY A 1 203 ? -17.803 -7.959 14.012 1.00 83.81 203 GLY A CA 1
ATOM 1520 C C . GLY A 1 203 ? -17.760 -8.572 15.416 1.00 83.81 203 GLY A C 1
ATOM 1521 O O . GLY A 1 203 ? -18.103 -9.739 15.570 1.00 83.81 203 GLY A O 1
ATOM 1522 N N . THR A 1 204 ? -17.412 -7.797 16.447 1.00 79.81 204 THR A N 1
ATOM 1523 C CA . THR A 1 204 ? -17.359 -8.246 17.855 1.00 79.81 204 THR A CA 1
ATOM 1524 C C . THR A 1 204 ? -18.504 -7.679 18.704 1.00 79.81 204 THR A C 1
ATOM 1526 O O . THR A 1 204 ? -18.278 -7.191 19.810 1.00 79.81 204 THR A O 1
ATOM 1529 N N . GLY A 1 205 ? -19.730 -7.699 18.178 1.00 80.88 205 GLY A N 1
ATOM 1530 C CA . GLY A 1 205 ? -20.932 -7.200 18.854 1.00 80.88 205 GLY A CA 1
ATOM 1531 C C . GLY A 1 205 ? -21.862 -6.429 17.919 1.00 80.88 205 GLY A C 1
ATOM 1532 O O . GLY A 1 205 ? -21.654 -6.398 16.705 1.00 80.88 205 GLY A O 1
ATOM 1533 N N . GLU A 1 206 ? -22.881 -5.791 18.494 1.00 87.25 206 GLU A N 1
ATOM 1534 C CA . GLU A 1 206 ? -23.783 -4.906 17.756 1.00 87.25 206 GLU A CA 1
ATOM 1535 C C . GLU A 1 206 ? -23.111 -3.555 17.504 1.00 87.25 206 GLU A C 1
ATOM 1537 O O . GLU A 1 206 ? -22.600 -2.909 18.422 1.00 87.25 206 GLU A O 1
ATOM 1542 N N . GLY A 1 207 ? -23.089 -3.129 16.244 1.00 93.12 207 GLY A N 1
ATOM 1543 C CA . GLY A 1 207 ? -22.555 -1.833 15.853 1.00 93.12 207 GLY A CA 1
ATOM 1544 C C . GLY A 1 207 ? -22.121 -1.779 14.399 1.00 93.12 207 GLY A C 1
ATOM 1545 O O . GLY A 1 207 ? -21.759 -2.799 13.809 1.00 93.12 207 GLY A O 1
ATOM 1546 N N . VAL A 1 208 ? -22.138 -0.578 13.831 1.00 97.12 208 VAL A N 1
ATOM 1547 C CA . VAL A 1 208 ? -21.720 -0.322 12.449 1.00 97.12 208 VAL A CA 1
ATOM 1548 C C . VAL A 1 208 ? -20.630 0.740 12.443 1.00 97.12 208 VAL A C 1
ATOM 1550 O O . VAL A 1 208 ? -20.825 1.834 12.975 1.00 97.12 208 VAL A O 1
ATOM 1553 N N . VAL A 1 209 ? -19.487 0.402 11.847 1.00 97.38 209 VAL A N 1
ATOM 1554 C CA . VAL A 1 209 ? -18.375 1.324 11.606 1.00 97.38 209 VAL A CA 1
ATOM 1555 C C . VAL A 1 209 ? -18.551 1.935 10.224 1.00 97.38 209 VAL A C 1
ATOM 1557 O O . VAL A 1 209 ? -18.763 1.204 9.258 1.00 97.38 209 VAL A O 1
ATOM 1560 N N . THR A 1 210 ? -18.475 3.259 10.128 1.00 97.56 210 THR A N 1
ATOM 1561 C CA . THR A 1 210 ? -18.640 4.002 8.874 1.00 97.56 210 THR A CA 1
ATOM 1562 C C . THR A 1 210 ? -17.532 5.034 8.706 1.00 97.56 210 THR A C 1
ATOM 1564 O O . THR A 1 210 ? -17.252 5.788 9.642 1.00 97.56 210 THR A O 1
ATOM 1567 N N . SER A 1 211 ? -16.921 5.082 7.524 1.00 97.25 211 SER A N 1
ATOM 1568 C CA . SER A 1 211 ? -16.009 6.154 7.126 1.00 97.25 211 SER A CA 1
ATOM 1569 C C . SER A 1 211 ? -16.779 7.370 6.610 1.00 97.25 211 SER A C 1
ATOM 1571 O O . SER A 1 211 ? -17.806 7.238 5.944 1.00 97.25 211 SER A O 1
ATOM 1573 N N . LEU A 1 212 ? -16.288 8.565 6.924 1.00 95.31 212 LEU A N 1
ATOM 1574 C CA . LEU A 1 212 ? -16.935 9.829 6.582 1.00 95.31 212 LEU A CA 1
ATOM 1575 C C . LEU A 1 212 ? -16.145 10.573 5.509 1.00 95.31 212 LEU A C 1
ATOM 1577 O O . LEU A 1 212 ? -16.430 10.430 4.323 1.00 95.31 212 LEU A O 1
ATOM 1581 N N . GLU A 1 213 ? -15.154 11.349 5.930 1.00 94.31 213 GLU A N 1
ATOM 1582 C CA . GLU A 1 213 ? -14.385 12.248 5.078 1.00 94.31 213 GLU A CA 1
ATOM 1583 C C . GLU A 1 213 ? -12.887 11.970 5.176 1.00 94.31 213 GLU A C 1
ATOM 1585 O O . GLU A 1 213 ? -12.391 11.426 6.169 1.00 94.31 213 GLU A O 1
ATOM 1590 N N . VAL A 1 214 ? -12.184 12.351 4.113 1.00 96.81 214 VAL A N 1
ATOM 1591 C CA . VAL A 1 214 ? -10.727 12.309 4.023 1.00 96.81 214 VAL A CA 1
ATOM 1592 C C . VAL A 1 214 ? -10.182 13.700 4.315 1.00 96.81 214 VAL A C 1
ATOM 1594 O O . VAL A 1 214 ? -10.679 14.689 3.784 1.00 96.81 214 VAL A O 1
ATOM 1597 N N . SER A 1 215 ? -9.133 13.772 5.123 1.00 96.38 215 SER A N 1
ATOM 1598 C CA . SER A 1 215 ? -8.365 14.987 5.379 1.00 96.38 215 SER A CA 1
ATOM 1599 C C . SER A 1 215 ? -6.870 14.729 5.185 1.00 96.38 215 SER A C 1
ATOM 1601 O O . SER A 1 215 ? -6.416 13.584 5.197 1.00 96.38 215 SER A O 1
ATOM 1603 N N . ASN A 1 216 ? -6.095 15.801 4.988 1.00 96.31 216 ASN A N 1
ATOM 1604 C CA . ASN A 1 216 ? -4.636 15.751 4.815 1.00 96.31 216 ASN A CA 1
ATOM 1605 C C . ASN A 1 216 ? -4.172 14.798 3.694 1.00 96.31 216 ASN A C 1
ATOM 1607 O O . ASN A 1 216 ? -3.245 14.024 3.898 1.00 96.31 216 ASN A O 1
ATOM 1611 N N . LEU A 1 217 ? -4.838 14.817 2.530 1.00 96.75 217 LEU A N 1
ATOM 1612 C CA . LEU A 1 217 ? -4.490 13.957 1.395 1.00 96.75 217 LEU A CA 1
ATOM 1613 C C . LEU A 1 217 ? -3.267 14.482 0.624 1.00 96.75 217 LEU A C 1
ATOM 1615 O O . LEU A 1 217 ? -3.357 15.328 -0.278 1.00 96.75 217 LEU A O 1
ATOM 1619 N N . GLU A 1 218 ? -2.112 13.927 0.963 1.00 97.19 218 GLU A N 1
ATOM 1620 C CA . GLU A 1 218 ? -0.806 14.261 0.404 1.00 97.19 218 GLU A CA 1
ATOM 1621 C C . GLU A 1 218 ? -0.228 13.084 -0.384 1.00 97.19 218 GLU A C 1
ATOM 1623 O O . GLU A 1 218 ? -0.645 11.942 -0.201 1.00 97.19 218 GLU A O 1
ATOM 1628 N N . GLY A 1 219 ? 0.701 13.379 -1.294 1.00 97.31 219 GLY A N 1
ATOM 1629 C CA . GLY A 1 219 ? 1.308 12.389 -2.186 1.00 97.31 219 GLY A CA 1
ATOM 1630 C C . GLY A 1 219 ? 0.983 12.591 -3.665 1.00 97.31 219 GLY A C 1
ATOM 1631 O O . GLY A 1 219 ? 0.306 13.562 -4.047 1.00 97.31 219 GLY A O 1
ATOM 1632 N N . ASP A 1 220 ? 1.482 11.666 -4.476 1.00 97.38 220 ASP A N 1
ATOM 1633 C CA . ASP A 1 220 ? 1.504 11.718 -5.933 1.00 97.38 220 ASP A CA 1
ATOM 1634 C C . ASP A 1 220 ? 1.220 10.355 -6.578 1.00 97.38 220 ASP A C 1
ATOM 1636 O O . ASP A 1 220 ? 1.293 9.292 -5.959 1.00 97.38 220 ASP A O 1
ATOM 1640 N N . ALA A 1 221 ? 0.809 10.404 -7.843 1.00 97.88 221 ALA A N 1
ATOM 1641 C CA . ALA A 1 221 ? 0.609 9.221 -8.661 1.00 97.88 221 ALA A CA 1
ATOM 1642 C C . ALA A 1 221 ? 1.026 9.505 -10.097 1.00 97.88 221 ALA A C 1
ATOM 1644 O O . ALA A 1 221 ? 0.592 10.492 -10.691 1.00 97.88 221 ALA A O 1
ATOM 1645 N N . SER A 1 222 ? 1.811 8.608 -10.682 1.00 96.81 222 SER A N 1
ATOM 1646 C CA . SER A 1 222 ? 2.193 8.685 -12.083 1.00 96.81 222 SER A CA 1
ATOM 1647 C C . SER A 1 222 ? 2.270 7.314 -12.748 1.00 96.81 222 SER A C 1
ATOM 1649 O O . SER A 1 222 ? 2.412 6.264 -12.113 1.00 96.81 222 SER A O 1
ATOM 1651 N N . ILE A 1 223 ? 2.127 7.316 -14.071 1.00 96.12 223 ILE A N 1
ATOM 1652 C CA . ILE A 1 223 ? 2.273 6.123 -14.899 1.00 96.12 223 ILE A CA 1
ATOM 1653 C C . ILE A 1 223 ? 3.493 6.331 -15.777 1.00 96.12 223 ILE A C 1
ATOM 1655 O O . ILE A 1 223 ? 3.475 7.158 -16.690 1.00 96.12 223 ILE A O 1
ATOM 1659 N N . ALA A 1 224 ? 4.546 5.568 -15.499 1.00 92.25 224 ALA A N 1
ATOM 1660 C CA . ALA A 1 224 ? 5.789 5.614 -16.251 1.00 92.25 224 ALA A CA 1
ATOM 1661 C C . ALA A 1 224 ? 5.871 4.452 -17.248 1.00 92.25 224 ALA A C 1
ATOM 1663 O O . ALA A 1 224 ? 5.665 3.289 -16.899 1.00 92.25 224 ALA A O 1
ATOM 1664 N N . VAL A 1 225 ? 6.219 4.748 -18.495 1.00 89.94 225 VAL A N 1
ATOM 1665 C CA . VAL A 1 225 ? 6.510 3.763 -19.536 1.00 89.94 225 VAL A CA 1
ATOM 1666 C C . VAL A 1 225 ? 8.021 3.655 -19.688 1.00 89.94 225 VAL A C 1
ATOM 1668 O O . VAL A 1 225 ? 8.691 4.585 -20.132 1.00 89.94 225 VAL A O 1
ATOM 1671 N N . VAL A 1 226 ? 8.568 2.490 -19.341 1.00 84.88 226 VAL A N 1
ATOM 1672 C CA . VAL A 1 226 ? 10.005 2.206 -19.439 1.00 84.88 226 VAL A CA 1
ATOM 1673 C C . VAL A 1 226 ? 10.202 0.916 -20.213 1.00 84.88 226 VAL A C 1
ATOM 1675 O O . VAL A 1 226 ? 9.700 -0.130 -19.804 1.00 84.88 226 VAL A O 1
ATOM 1678 N N . ARG A 1 227 ? 10.956 0.961 -21.320 1.00 81.50 227 ARG A N 1
ATOM 1679 C CA . ARG A 1 227 ? 11.260 -0.225 -22.152 1.00 81.50 227 ARG A CA 1
ATOM 1680 C C . ARG A 1 227 ? 10.008 -0.991 -22.615 1.00 81.50 227 ARG A C 1
ATOM 1682 O O . ARG A 1 227 ? 10.032 -2.215 -22.698 1.00 81.50 227 ARG A O 1
ATOM 1689 N N . GLY A 1 228 ? 8.909 -0.284 -22.883 1.00 78.06 228 GLY A N 1
ATOM 1690 C CA . GLY A 1 228 ? 7.642 -0.911 -23.273 1.00 78.06 228 GLY A CA 1
ATOM 1691 C C . GLY A 1 228 ? 6.910 -1.628 -22.130 1.00 78.06 228 GLY A C 1
ATOM 1692 O O . GLY A 1 228 ? 6.060 -2.472 -22.393 1.00 78.06 228 GLY A O 1
ATOM 1693 N N . ALA A 1 229 ? 7.221 -1.319 -20.868 1.00 85.00 229 ALA A N 1
ATOM 1694 C CA . ALA A 1 229 ? 6.454 -1.763 -19.707 1.00 85.00 229 ALA A CA 1
ATOM 1695 C C . ALA A 1 229 ? 5.895 -0.555 -18.944 1.00 85.00 229 ALA A C 1
ATOM 1697 O O . ALA A 1 229 ? 6.645 0.373 -18.629 1.00 85.00 229 ALA A O 1
ATOM 1698 N N . LYS A 1 230 ? 4.595 -0.588 -18.626 1.00 90.81 230 LYS A N 1
ATOM 1699 C CA . LYS A 1 230 ? 3.954 0.393 -17.741 1.00 90.81 230 LYS A CA 1
ATOM 1700 C C . LYS A 1 230 ? 4.318 0.107 -16.283 1.00 90.81 230 LYS A C 1
ATOM 1702 O O . LYS A 1 230 ? 4.345 -1.046 -15.847 1.00 90.81 230 LYS A O 1
ATOM 1707 N N . ARG A 1 231 ? 4.604 1.165 -15.537 1.00 93.06 231 ARG A N 1
ATOM 1708 C CA . ARG A 1 231 ? 4.844 1.179 -14.096 1.00 93.06 231 ARG A CA 1
ATOM 1709 C C . ARG A 1 231 ? 3.818 2.118 -13.485 1.00 93.06 231 ARG A C 1
ATOM 1711 O O . ARG A 1 231 ? 3.839 3.310 -13.770 1.00 93.06 231 ARG A O 1
ATOM 1718 N N . TYR A 1 232 ? 2.923 1.553 -12.689 1.00 95.38 232 TYR A N 1
ATOM 1719 C CA . TYR A 1 232 ? 1.879 2.282 -11.984 1.00 95.38 232 TYR A CA 1
ATOM 1720 C C . TYR A 1 232 ? 2.428 2.664 -10.620 1.00 95.38 232 TYR A C 1
ATOM 1722 O O . TYR A 1 232 ? 2.543 1.810 -9.746 1.00 95.38 232 TYR A O 1
ATOM 1730 N N . ILE A 1 233 ? 2.834 3.919 -10.484 1.00 96.19 233 ILE A N 1
ATOM 1731 C CA . ILE A 1 233 ? 3.477 4.437 -9.284 1.00 96.19 233 ILE A CA 1
ATOM 1732 C C . ILE A 1 233 ? 2.460 5.325 -8.581 1.00 96.19 233 ILE A C 1
ATOM 1734 O O . ILE A 1 233 ? 1.798 6.152 -9.211 1.00 96.19 233 ILE A O 1
ATOM 1738 N N . PHE A 1 234 ? 2.297 5.103 -7.287 1.00 97.00 234 PHE A N 1
ATOM 1739 C CA . PHE A 1 234 ? 1.583 6.007 -6.402 1.00 97.00 234 PHE A CA 1
ATOM 1740 C C . PHE A 1 234 ? 2.124 5.854 -4.988 1.00 97.00 234 PHE A C 1
ATOM 1742 O O . PHE A 1 234 ? 2.559 4.759 -4.612 1.00 97.00 234 PHE A O 1
ATOM 1749 N N . ASP A 1 235 ? 2.059 6.949 -4.247 1.00 97.44 235 ASP A N 1
ATOM 1750 C CA . ASP A 1 235 ? 2.383 7.053 -2.831 1.00 97.44 235 ASP A CA 1
ATOM 1751 C C . ASP A 1 235 ? 1.474 8.135 -2.244 1.00 97.44 235 ASP A C 1
ATOM 1753 O O . ASP A 1 235 ? 1.475 9.277 -2.710 1.00 97.44 235 ASP A O 1
ATOM 1757 N N . PHE A 1 236 ? 0.636 7.756 -1.282 1.00 97.88 236 PHE A N 1
ATOM 1758 C CA . PHE A 1 236 ? -0.304 8.655 -0.633 1.00 97.88 236 PHE A CA 1
ATOM 1759 C C . PHE A 1 236 ? -0.302 8.486 0.878 1.00 97.88 236 PHE A C 1
ATOM 1761 O O . PHE A 1 236 ? -0.244 7.379 1.416 1.00 97.88 236 PHE A O 1
ATOM 1768 N N . THR A 1 237 ? -0.522 9.608 1.554 1.00 97.94 237 THR A N 1
ATOM 1769 C CA . THR A 1 237 ? -0.826 9.662 2.982 1.00 97.94 237 THR A CA 1
ATOM 1770 C C . THR A 1 237 ? -2.094 10.475 3.189 1.00 97.94 237 THR A C 1
ATOM 1772 O O . THR A 1 237 ? -2.349 11.444 2.471 1.00 97.94 237 THR A O 1
ATOM 1775 N N . PHE A 1 238 ? -2.947 10.044 4.117 1.00 97.62 238 PHE A N 1
ATOM 1776 C CA . PHE A 1 238 ? -4.174 10.766 4.460 1.00 97.62 238 PHE A CA 1
ATOM 1777 C C . PHE A 1 238 ? -4.764 10.292 5.781 1.00 97.62 238 PHE A C 1
ATOM 1779 O O . PHE A 1 238 ? -4.434 9.229 6.302 1.00 97.62 238 PHE A O 1
ATOM 1786 N N . THR A 1 239 ? -5.685 11.079 6.326 1.00 98.12 239 THR A N 1
ATOM 1787 C CA . THR A 1 239 ? -6.460 10.732 7.517 1.00 98.12 239 THR A CA 1
ATOM 1788 C C . THR A 1 239 ? -7.917 10.507 7.136 1.00 98.12 239 THR A C 1
ATOM 1790 O O . THR A 1 239 ? -8.520 11.324 6.449 1.00 98.12 239 THR A O 1
ATOM 1793 N N . LEU A 1 240 ? -8.488 9.388 7.576 1.00 97.88 240 LEU A N 1
ATOM 1794 C CA . LEU A 1 240 ? -9.879 9.022 7.330 1.00 97.88 240 LEU A CA 1
ATOM 1795 C C . LEU A 1 240 ? -10.689 9.124 8.623 1.00 97.88 240 LEU A C 1
ATOM 1797 O O . LEU A 1 240 ? -10.467 8.354 9.562 1.00 97.88 240 LEU A O 1
ATOM 1801 N N . ALA A 1 241 ? -11.662 10.031 8.661 1.00 97.88 241 ALA A N 1
ATOM 1802 C CA . ALA A 1 241 ? -12.590 10.133 9.780 1.00 97.88 241 ALA A CA 1
ATOM 1803 C C . ALA A 1 241 ? -13.543 8.928 9.792 1.00 97.88 241 ALA A C 1
ATOM 1805 O O . ALA A 1 241 ? -14.152 8.581 8.778 1.00 97.88 241 ALA A O 1
ATOM 1806 N N . CYS A 1 242 ? -13.684 8.286 10.948 1.00 97.56 242 CYS A N 1
ATOM 1807 C CA . CYS A 1 242 ? -14.473 7.076 11.142 1.00 97.56 242 CYS A CA 1
ATOM 1808 C C . CYS A 1 242 ? -15.405 7.220 12.349 1.00 97.56 242 CYS A C 1
ATOM 1810 O O . CYS A 1 242 ? -15.076 7.847 13.357 1.00 97.56 242 CYS A O 1
ATOM 1812 N N . THR A 1 243 ? -16.573 6.591 12.275 1.00 97.25 243 THR A N 1
ATOM 1813 C CA . THR A 1 243 ? -17.541 6.557 13.376 1.00 97.25 243 THR A CA 1
ATOM 1814 C C . THR A 1 243 ? -18.035 5.146 13.624 1.00 97.25 243 THR A C 1
ATOM 1816 O O . THR A 1 243 ? -18.189 4.369 12.689 1.00 97.25 243 THR A O 1
ATOM 1819 N N . LEU A 1 244 ? -18.293 4.811 14.884 1.00 96.81 244 LEU A N 1
ATOM 1820 C CA . LEU A 1 244 ? -18.987 3.600 15.299 1.00 96.81 244 LEU A CA 1
ATOM 1821 C C . LEU A 1 244 ? -20.331 3.997 15.902 1.00 96.81 244 LEU A C 1
ATOM 1823 O O . LEU A 1 244 ? -20.372 4.729 16.890 1.00 96.81 244 LEU A O 1
ATOM 1827 N N . LYS A 1 245 ? -21.421 3.478 15.338 1.00 95.94 245 LYS A N 1
ATOM 1828 C CA . LYS A 1 245 ? -22.768 3.613 15.896 1.00 95.94 245 LYS A CA 1
ATOM 1829 C C . LYS A 1 245 ? -23.193 2.308 16.567 1.00 95.94 245 LYS A C 1
ATOM 1831 O O . LYS A 1 245 ? -23.238 1.275 15.899 1.00 95.94 245 LYS A O 1
ATOM 1836 N N . GLN A 1 246 ? -23.520 2.359 17.859 1.00 92.69 246 GLN A N 1
ATOM 1837 C CA . GLN A 1 246 ? -24.051 1.242 18.654 1.00 92.69 246 GLN A CA 1
ATOM 1838 C C . GLN A 1 246 ? -25.334 1.703 19.356 1.00 92.69 246 GLN A C 1
ATOM 1840 O O . GLN A 1 246 ? -25.278 2.393 20.374 1.00 92.69 246 GLN A O 1
ATOM 1845 N N . GLY A 1 247 ? -26.495 1.373 18.783 1.00 87.31 247 GLY A N 1
ATOM 1846 C CA . GLY A 1 247 ? -27.772 1.941 19.226 1.00 87.31 247 GLY A CA 1
ATOM 1847 C C . GLY A 1 247 ? -27.783 3.467 19.072 1.00 87.31 247 GLY A C 1
ATOM 1848 O O . GLY A 1 247 ? -27.566 3.976 17.967 1.00 87.31 247 GLY A O 1
ATOM 1849 N N . ASP A 1 248 ? -27.982 4.176 20.185 1.00 86.50 248 ASP A N 1
ATOM 1850 C CA . ASP A 1 248 ? -27.972 5.646 20.255 1.00 86.50 248 ASP A CA 1
ATOM 1851 C C . ASP A 1 248 ? -26.575 6.243 20.488 1.00 86.50 248 ASP A C 1
ATOM 1853 O O . ASP A 1 248 ? -26.372 7.446 20.320 1.00 86.50 248 ASP A O 1
ATOM 1857 N N . ASN A 1 249 ? -25.586 5.415 20.837 1.00 91.06 249 ASN A N 1
ATOM 1858 C CA . ASN A 1 249 ? -24.230 5.882 21.093 1.00 91.06 249 ASN A CA 1
ATOM 1859 C C . ASN A 1 249 ? -23.436 5.975 19.788 1.00 91.06 249 ASN A C 1
ATOM 1861 O O . ASN A 1 249 ? -23.360 5.012 19.018 1.00 91.06 249 ASN A O 1
ATOM 1865 N N . VAL A 1 250 ? -22.795 7.124 19.572 1.00 95.56 250 VAL A N 1
ATOM 1866 C CA . VAL A 1 250 ? -21.887 7.362 18.446 1.00 95.56 250 VAL A CA 1
ATOM 1867 C C . VAL A 1 250 ? -20.502 7.671 18.991 1.00 95.56 250 VAL A C 1
ATOM 1869 O O . VAL A 1 250 ? -20.327 8.581 19.799 1.00 95.56 250 VAL A O 1
ATOM 1872 N N . VAL A 1 251 ? -19.516 6.906 18.540 1.00 96.25 251 VAL A N 1
ATOM 1873 C CA . VAL A 1 251 ? -18.110 7.082 18.898 1.00 96.25 251 VAL A CA 1
ATOM 1874 C C . VAL A 1 251 ? -17.328 7.479 17.657 1.00 96.25 251 VAL A C 1
ATOM 1876 O O . VAL A 1 251 ? -17.510 6.882 16.601 1.00 96.25 251 VAL A O 1
ATOM 1879 N N . THR A 1 252 ? -16.454 8.473 17.777 1.00 97.25 252 THR A N 1
ATOM 1880 C CA . THR A 1 252 ? -15.627 8.978 16.677 1.00 97.25 252 THR A CA 1
ATOM 1881 C C . THR A 1 252 ? -14.179 8.508 16.809 1.00 97.25 252 THR A C 1
ATOM 1883 O O . THR A 1 252 ? -13.677 8.257 17.908 1.00 97.25 252 THR A O 1
ATOM 1886 N N . GLY A 1 253 ? -13.501 8.385 15.675 1.00 97.12 253 GLY A N 1
ATOM 1887 C CA . GLY A 1 253 ? -12.089 8.049 15.582 1.00 97.12 253 GLY A CA 1
ATOM 1888 C C . GLY A 1 253 ? -11.531 8.392 14.208 1.00 97.12 253 GLY A C 1
ATOM 1889 O O . GLY A 1 253 ? -12.264 8.752 13.293 1.00 97.12 253 GLY A O 1
ATOM 1890 N N . GLU A 1 254 ? -10.226 8.262 14.065 1.00 98.00 254 GLU A N 1
ATOM 1891 C CA . GLU A 1 254 ? -9.490 8.530 12.840 1.00 98.00 254 GLU A CA 1
ATOM 1892 C C . GLU A 1 254 ? -8.640 7.313 12.481 1.00 98.00 254 GLU A C 1
ATOM 1894 O O . GLU A 1 254 ? -8.130 6.604 13.352 1.00 98.00 254 GLU A O 1
ATOM 1899 N N . LEU A 1 255 ? -8.484 7.077 11.185 1.00 97.88 255 LEU A N 1
ATOM 1900 C CA . LEU A 1 255 ? -7.588 6.073 10.638 1.00 97.88 255 LEU A CA 1
ATOM 1901 C C . LEU A 1 255 ? -6.601 6.770 9.707 1.00 97.88 255 LEU A C 1
ATOM 1903 O O . LEU A 1 255 ? -6.981 7.244 8.638 1.00 97.88 255 LEU A O 1
ATOM 1907 N N . LYS A 1 256 ? -5.344 6.859 10.129 1.00 97.94 256 LYS A N 1
ATOM 1908 C CA . LYS A 1 256 ? -4.279 7.498 9.357 1.00 97.94 256 LYS A CA 1
ATOM 1909 C C . LYS A 1 256 ? -3.614 6.463 8.471 1.00 97.94 256 LYS A C 1
ATOM 1911 O O . LYS A 1 256 ? -3.162 5.447 8.982 1.00 97.94 256 LYS A O 1
ATOM 1916 N N . PHE A 1 257 ? -3.555 6.724 7.176 1.00 97.19 257 PHE A N 1
ATOM 1917 C CA . PHE A 1 257 ? -2.746 5.977 6.224 1.00 97.19 257 PHE A CA 1
ATOM 1918 C C . PHE A 1 257 ? -1.369 6.626 6.165 1.00 97.19 257 PHE A C 1
ATOM 1920 O O . PHE A 1 257 ? -1.245 7.766 5.715 1.00 97.19 257 PHE A O 1
ATOM 1927 N N . LEU A 1 258 ? -0.374 5.915 6.693 1.00 96.62 258 LEU A N 1
ATOM 1928 C CA . LEU A 1 258 ? 1.017 6.365 6.754 1.00 96.62 258 LEU A CA 1
ATOM 1929 C C . LEU A 1 258 ? 1.774 6.018 5.473 1.00 96.62 258 LEU A C 1
ATOM 1931 O O . LEU A 1 258 ? 2.681 6.751 5.098 1.00 96.62 258 LEU A O 1
ATOM 1935 N N . ASP A 1 259 ? 1.383 4.919 4.827 1.00 95.00 259 ASP A N 1
ATOM 1936 C CA . ASP A 1 259 ? 1.937 4.459 3.559 1.00 95.00 259 ASP A CA 1
ATOM 1937 C C . ASP A 1 259 ? 0.836 3.754 2.749 1.00 95.00 259 ASP A C 1
ATOM 1939 O O . ASP A 1 259 ? 0.455 2.608 3.025 1.00 95.00 259 ASP A O 1
ATOM 1943 N N . LEU A 1 260 ? 0.265 4.475 1.779 1.00 95.50 260 LEU A N 1
ATOM 1944 C CA . LEU A 1 260 ? -0.560 3.901 0.721 1.00 95.50 260 LEU A CA 1
ATOM 1945 C C . LEU A 1 260 ? 0.202 3.999 -0.594 1.00 95.50 260 LEU A C 1
ATOM 1947 O O . LEU A 1 260 ? 0.046 4.957 -1.348 1.00 95.50 260 LEU A O 1
ATOM 1951 N N . SER A 1 261 ? 1.003 2.981 -0.879 1.00 95.19 261 SER A N 1
ATOM 1952 C CA . SER A 1 261 ? 1.847 2.956 -2.068 1.00 95.19 261 SER A CA 1
ATOM 1953 C C . SER A 1 261 ? 1.656 1.702 -2.919 1.00 95.19 261 SER A C 1
ATOM 1955 O O . SER A 1 261 ? 1.047 0.697 -2.528 1.00 95.19 261 SER A O 1
ATOM 1957 N N . SER A 1 262 ? 2.139 1.795 -4.157 1.00 94.06 262 SER A N 1
ATOM 1958 C CA . SER A 1 262 ? 2.044 0.722 -5.155 1.00 94.06 262 SER A CA 1
ATOM 1959 C C . SER A 1 262 ? 2.847 -0.543 -4.810 1.00 94.06 262 SER A C 1
ATOM 1961 O O . SER A 1 262 ? 2.578 -1.599 -5.387 1.00 94.06 262 SER A O 1
ATOM 1963 N N . ASP A 1 263 ? 3.803 -0.473 -3.878 1.00 91.88 263 ASP A N 1
ATOM 1964 C CA . ASP A 1 263 ? 4.685 -1.589 -3.509 1.00 91.88 263 ASP A CA 1
ATOM 1965 C C . ASP A 1 263 ? 4.222 -2.364 -2.259 1.00 91.88 263 ASP A C 1
ATOM 1967 O O . ASP A 1 263 ? 4.616 -3.519 -2.081 1.00 91.88 263 ASP A O 1
ATOM 1971 N N . CYS A 1 264 ? 3.303 -1.796 -1.472 1.00 88.44 264 CYS A N 1
ATOM 1972 C CA . CYS A 1 264 ? 2.725 -2.415 -0.276 1.00 88.44 264 CYS A CA 1
ATOM 1973 C C . CYS A 1 264 ? 1.855 -3.651 -0.571 1.00 88.44 264 CYS A C 1
ATOM 1975 O O . CYS A 1 264 ? 1.487 -4.395 0.336 1.00 88.44 264 CYS A O 1
ATOM 1977 N N . GLY A 1 265 ? 1.459 -3.883 -1.829 1.00 83.69 265 GLY A N 1
ATOM 1978 C CA . GLY A 1 265 ? 0.673 -5.064 -2.215 1.00 83.69 265 GLY A CA 1
ATOM 1979 C C . GLY A 1 265 ? -0.698 -5.174 -1.528 1.00 83.69 265 GLY A C 1
ATOM 1980 O O . GLY A 1 265 ? -1.255 -6.268 -1.447 1.00 83.69 265 GLY A O 1
ATOM 1981 N N . GLY A 1 266 ? -1.241 -4.056 -1.036 1.00 84.88 266 GLY A N 1
ATOM 1982 C CA . GLY A 1 266 ? -2.512 -3.989 -0.309 1.00 84.88 266 GLY A CA 1
ATOM 1983 C C . GLY A 1 266 ? -2.395 -4.070 1.218 1.00 84.88 266 GLY A C 1
ATOM 1984 O O . GLY A 1 266 ? -3.408 -3.897 1.897 1.00 84.88 266 GLY A O 1
ATOM 1985 N N . ASP A 1 267 ? -1.197 -4.296 1.764 1.00 88.62 267 ASP A N 1
ATOM 1986 C CA . ASP A 1 267 ? -0.929 -4.232 3.206 1.00 88.62 267 ASP A CA 1
ATOM 1987 C C . ASP A 1 267 ? -0.434 -2.833 3.591 1.00 88.62 267 ASP A C 1
ATOM 1989 O O . ASP A 1 267 ? 0.758 -2.585 3.741 1.00 88.62 267 ASP A O 1
ATOM 1993 N N . TYR A 1 268 ? -1.368 -1.885 3.648 1.00 93.12 268 TYR A N 1
ATOM 1994 C CA . TYR A 1 268 ? -1.066 -0.478 3.915 1.00 93.12 268 TYR A CA 1
ATOM 1995 C C . TYR A 1 268 ? -0.808 -0.224 5.400 1.00 93.12 268 TYR A C 1
ATOM 1997 O O . TYR A 1 268 ? -1.615 -0.641 6.245 1.00 93.12 268 TYR A O 1
ATOM 2005 N N . ASP A 1 269 ? 0.250 0.533 5.699 1.00 93.75 269 ASP A N 1
ATOM 2006 C CA . ASP A 1 269 ? 0.565 0.945 7.065 1.00 93.75 269 ASP A CA 1
ATOM 2007 C C . ASP A 1 269 ? -0.449 1.986 7.549 1.00 93.75 269 ASP A C 1
ATOM 2009 O O . ASP A 1 269 ? -0.685 3.019 6.906 1.00 93.75 269 ASP A O 1
ATOM 2013 N N . VAL A 1 270 ? -1.086 1.688 8.682 1.00 96.19 270 VAL A N 1
ATOM 2014 C CA . VAL A 1 270 ? -2.129 2.533 9.253 1.00 96.19 270 VAL A CA 1
ATOM 2015 C C . VAL A 1 270 ? -2.022 2.680 10.761 1.00 96.19 270 VAL A C 1
ATOM 2017 O O . VAL A 1 270 ? -1.714 1.739 11.489 1.00 96.19 270 VAL A O 1
ATOM 2020 N N . GLU A 1 271 ? -2.417 3.853 11.244 1.00 97.12 271 GLU A N 1
ATOM 2021 C CA . GLU A 1 271 ? -2.538 4.158 12.665 1.00 97.12 271 GLU A CA 1
ATOM 2022 C C . GLU A 1 271 ? -3.996 4.486 13.016 1.00 97.12 271 GLU A C 1
ATOM 2024 O O . GLU A 1 271 ? -4.593 5.425 12.484 1.00 97.12 271 GLU A O 1
ATOM 2029 N N . ALA A 1 272 ? -4.583 3.716 13.935 1.00 97.44 272 ALA A N 1
ATOM 2030 C CA . ALA A 1 272 ? -5.917 3.981 14.464 1.00 97.44 272 ALA A CA 1
ATOM 2031 C C . ALA A 1 272 ? -5.846 4.924 15.676 1.00 97.44 272 ALA A C 1
ATOM 2033 O O . ALA A 1 272 ? -5.299 4.574 16.722 1.00 97.44 272 ALA A O 1
ATOM 2034 N N . VAL A 1 273 ? -6.472 6.095 15.575 1.00 97.44 273 VAL A N 1
ATOM 2035 C CA . VAL A 1 273 ? -6.528 7.094 16.648 1.00 97.44 273 VAL A CA 1
ATOM 2036 C C . VAL A 1 273 ? -7.968 7.243 17.118 1.00 97.44 273 VAL A C 1
ATOM 2038 O O . VAL A 1 273 ? -8.823 7.772 16.419 1.00 97.44 273 VAL A O 1
ATOM 2041 N N . VAL A 1 274 ? -8.258 6.776 18.332 1.00 97.25 274 VAL A N 1
ATOM 2042 C CA . VAL A 1 274 ? -9.597 6.876 18.930 1.00 97.25 274 VAL A CA 1
ATOM 2043 C C . VAL A 1 274 ? -9.478 7.583 20.280 1.00 97.25 274 VAL A C 1
ATOM 2045 O O . VAL A 1 274 ? -8.992 6.969 21.234 1.00 97.25 274 VAL A O 1
ATOM 2048 N N . PRO A 1 275 ? -9.909 8.854 20.404 1.00 95.69 275 PRO A N 1
ATOM 2049 C CA . PRO A 1 275 ? -9.757 9.624 21.641 1.00 95.69 275 PRO A CA 1
ATOM 2050 C C . PRO A 1 275 ? -10.427 8.980 22.858 1.00 95.69 275 PRO A C 1
ATOM 2052 O O . PRO A 1 275 ? -9.928 9.113 23.971 1.00 95.69 275 PRO A O 1
ATOM 2055 N N . SER A 1 276 ? -11.535 8.265 22.633 1.00 94.38 276 SER A N 1
ATOM 2056 C CA . SER A 1 276 ? -12.338 7.584 23.654 1.00 94.38 276 SER A CA 1
ATOM 2057 C C . SER A 1 276 ? -11.914 6.127 23.926 1.00 94.38 276 SER A C 1
ATOM 2059 O O . SER A 1 276 ? -12.636 5.402 24.622 1.00 94.38 276 SER A O 1
ATOM 2061 N N . ARG A 1 277 ? -10.761 5.681 23.392 1.00 94.31 277 ARG A N 1
ATOM 2062 C CA . ARG A 1 277 ? -10.253 4.294 23.473 1.00 94.31 277 ARG A CA 1
ATOM 2063 C C . ARG A 1 277 ? -10.198 3.743 24.896 1.00 94.31 277 ARG A C 1
ATOM 2065 O O . ARG A 1 277 ? -10.488 2.567 25.098 1.00 94.31 277 ARG A O 1
ATOM 2072 N N . TYR A 1 278 ? -9.777 4.563 25.855 1.00 94.81 278 TYR A N 1
ATOM 2073 C CA . TYR A 1 278 ? -9.590 4.162 27.254 1.00 94.81 278 TYR A CA 1
ATOM 2074 C C . TYR A 1 278 ? -10.742 4.620 28.159 1.00 94.81 278 TYR A C 1
ATOM 2076 O O . TYR A 1 278 ? -10.748 4.315 29.347 1.00 94.81 278 TYR A O 1
ATOM 2084 N N . GLN A 1 279 ? -11.707 5.357 27.606 1.00 94.19 279 GLN A N 1
ATOM 2085 C CA . GLN A 1 279 ? -12.805 5.989 28.332 1.00 94.19 279 GLN A CA 1
ATOM 2086 C C . GLN A 1 279 ? -14.125 5.229 28.163 1.00 94.19 279 GLN A C 1
ATOM 2088 O O . GLN A 1 279 ? -14.998 5.339 29.018 1.00 94.19 279 GLN A O 1
ATOM 2093 N N . SER A 1 280 ? -14.297 4.476 27.071 1.00 93.38 280 SER A N 1
ATOM 2094 C CA . SER A 1 280 ? -15.546 3.767 26.773 1.00 93.38 280 SER A CA 1
ATOM 2095 C C . SER A 1 280 ? -15.305 2.419 26.092 1.00 93.38 280 SER A C 1
ATOM 2097 O O . SER A 1 280 ? -14.377 2.276 25.293 1.00 93.38 280 SER A O 1
ATOM 2099 N N . GLU A 1 281 ? -16.187 1.447 26.346 1.00 91.88 281 GLU A N 1
ATOM 2100 C CA . GLU A 1 281 ? -16.165 0.147 25.654 1.00 91.88 281 GLU A CA 1
ATOM 2101 C C . GLU A 1 281 ? -16.341 0.313 24.136 1.00 91.88 281 GLU A C 1
ATOM 2103 O O . GLU A 1 281 ? -15.643 -0.334 23.358 1.00 91.88 281 GLU A O 1
ATOM 2108 N N . GLY A 1 282 ? -17.189 1.254 23.701 1.00 93.06 282 GLY A N 1
ATOM 2109 C CA . GLY A 1 282 ? -17.348 1.594 22.284 1.00 93.06 282 GLY A CA 1
ATOM 2110 C C . GLY A 1 282 ? -16.069 2.165 21.661 1.00 93.06 282 GLY A C 1
ATOM 2111 O O . GLY A 1 282 ? -15.710 1.797 20.546 1.00 93.06 282 GLY A O 1
ATOM 2112 N N . GLY A 1 283 ? -15.316 2.996 22.388 1.00 95.00 283 GLY A N 1
ATOM 2113 C CA . GLY A 1 283 ? -14.012 3.494 21.936 1.00 95.00 283 GLY A CA 1
ATOM 2114 C C . GLY A 1 283 ? -12.966 2.390 21.807 1.00 95.00 283 GLY A C 1
ATOM 2115 O O . GLY A 1 283 ? -12.238 2.333 20.814 1.00 95.00 283 GLY A O 1
ATOM 2116 N N . LYS A 1 284 ? -12.919 1.464 22.769 1.00 95.19 284 LYS A N 1
ATOM 2117 C CA . LYS A 1 284 ? -12.057 0.276 22.695 1.00 95.19 284 LYS A CA 1
ATOM 2118 C C . LYS A 1 284 ? -12.425 -0.613 21.503 1.00 95.19 284 LYS A C 1
ATOM 2120 O O . LYS A 1 284 ? -11.531 -1.077 20.793 1.00 95.19 284 LYS A O 1
ATOM 2125 N N . ALA A 1 285 ? -13.719 -0.814 21.262 1.00 94.88 285 ALA A N 1
ATOM 2126 C CA . ALA A 1 285 ? -14.227 -1.603 20.147 1.00 94.88 285 ALA A CA 1
ATOM 2127 C C . ALA A 1 285 ? -13.935 -0.954 18.784 1.00 94.88 285 ALA A C 1
ATOM 2129 O O . ALA A 1 285 ? -13.429 -1.629 17.889 1.00 94.88 285 ALA A O 1
ATOM 2130 N N . LEU A 1 286 ? -14.169 0.357 18.640 1.00 96.12 286 LEU A N 1
ATOM 2131 C CA . LEU A 1 286 ? -13.830 1.102 17.424 1.00 96.12 286 LEU A CA 1
ATOM 2132 C C . LEU A 1 286 ? -12.328 1.018 17.139 1.00 96.12 286 LEU A C 1
ATOM 2134 O O . LEU A 1 286 ? -11.937 0.687 16.024 1.00 96.12 286 LEU A O 1
ATOM 2138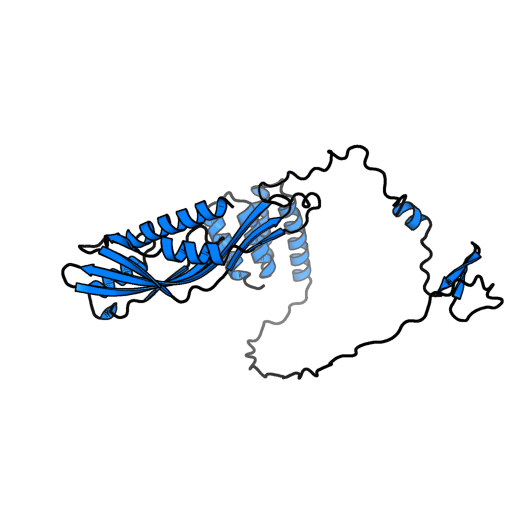 N N . HIS A 1 287 ? -11.480 1.235 18.148 1.00 96.56 287 HIS A N 1
ATOM 2139 C CA . HIS A 1 287 ? -10.034 1.116 17.972 1.00 96.56 287 HIS A CA 1
ATOM 2140 C C . HIS A 1 287 ? -9.631 -0.292 17.512 1.00 96.56 287 HIS A C 1
ATOM 2142 O O . HIS A 1 287 ? -8.812 -0.434 16.608 1.00 96.56 287 HIS A O 1
ATOM 2148 N N . ALA A 1 288 ? -10.201 -1.347 18.104 1.00 95.50 288 ALA A N 1
ATOM 2149 C CA . ALA A 1 288 ? -9.929 -2.723 17.689 1.00 95.50 288 ALA A CA 1
ATOM 2150 C C . ALA A 1 288 ? -10.360 -2.990 16.235 1.00 95.50 288 ALA A C 1
ATOM 2152 O O . ALA A 1 288 ? -9.621 -3.630 15.484 1.00 95.50 288 ALA A O 1
ATOM 2153 N N . ALA A 1 289 ? -11.516 -2.463 15.822 1.00 95.94 289 ALA A N 1
ATOM 2154 C CA . ALA A 1 289 ? -12.015 -2.594 14.457 1.00 95.94 289 ALA A CA 1
ATOM 2155 C C . ALA A 1 289 ? -11.155 -1.837 13.434 1.00 95.94 289 ALA A C 1
ATOM 2157 O O . ALA A 1 289 ? -10.911 -2.356 12.347 1.00 95.94 289 ALA A O 1
ATOM 2158 N N . LEU A 1 290 ? -10.658 -0.646 13.772 1.00 96.12 290 LEU A N 1
ATOM 2159 C CA . LEU A 1 290 ? -9.780 0.133 12.895 1.00 96.12 290 LEU A CA 1
ATOM 2160 C C . LEU A 1 290 ? -8.364 -0.459 12.805 1.00 96.12 290 LEU A C 1
ATOM 2162 O O . LEU A 1 290 ? -7.790 -0.506 11.722 1.00 96.12 290 LEU A O 1
ATOM 2166 N N . ASN A 1 291 ? -7.818 -0.948 13.921 1.00 94.94 291 ASN A N 1
ATOM 2167 C CA . ASN A 1 291 ? -6.439 -1.439 13.999 1.00 94.94 291 ASN A CA 1
ATOM 2168 C C . ASN A 1 291 ? -6.260 -2.865 13.450 1.00 94.94 291 ASN A C 1
ATOM 2170 O O . ASN A 1 291 ? -5.160 -3.251 13.067 1.00 94.94 291 ASN A O 1
ATOM 2174 N N . SER A 1 292 ? -7.309 -3.693 13.446 1.00 93.88 292 SER A N 1
ATOM 2175 C CA . SER A 1 292 ? -7.215 -5.069 12.948 1.00 93.88 292 SER A CA 1
ATOM 2176 C C . SER A 1 292 ? -7.490 -5.138 11.448 1.00 93.88 292 SER A C 1
ATOM 2178 O O . SER A 1 292 ? -8.629 -4.954 11.025 1.00 93.88 292 SER A O 1
ATOM 2180 N N . SER A 1 293 ? -6.487 -5.507 10.642 1.00 92.25 293 SER A N 1
ATOM 2181 C CA . SER A 1 293 ? -6.636 -5.739 9.191 1.00 92.25 293 SER A CA 1
ATOM 2182 C C . SER A 1 293 ? -7.703 -6.788 8.847 1.00 92.25 293 SER A C 1
ATOM 2184 O O . SER A 1 293 ? -8.317 -6.744 7.784 1.00 92.25 293 SER A O 1
ATOM 2186 N N . SER A 1 294 ? -7.969 -7.713 9.772 1.00 93.06 294 SER A N 1
ATOM 2187 C CA . SER A 1 294 ? -8.961 -8.776 9.606 1.00 93.06 294 SER A CA 1
ATOM 2188 C C . SER A 1 294 ? -10.405 -8.358 9.915 1.00 93.06 294 SER A C 1
ATOM 2190 O O . SER A 1 294 ? -11.323 -9.147 9.649 1.00 93.06 294 SER A O 1
ATOM 2192 N N . SER A 1 295 ? -10.613 -7.153 10.464 1.00 95.56 295 SER A N 1
ATOM 2193 C CA . SER A 1 295 ? -11.942 -6.663 10.833 1.00 95.56 295 SER A CA 1
ATOM 2194 C C . SER A 1 295 ? -12.842 -6.516 9.600 1.00 95.56 295 SER A C 1
ATOM 2196 O O . SER A 1 295 ? -12.344 -6.275 8.494 1.00 95.56 295 SER A O 1
ATOM 2198 N N . PRO A 1 296 ? -14.176 -6.635 9.746 1.00 96.81 296 PRO A N 1
ATOM 2199 C CA . PRO A 1 296 ? -15.079 -6.480 8.608 1.00 96.81 296 PRO A CA 1
ATOM 2200 C C . PRO A 1 296 ? -14.937 -5.111 7.931 1.00 96.81 296 PRO A C 1
ATOM 2202 O O . PRO A 1 296 ? -14.942 -5.031 6.706 1.00 96.81 296 PRO A O 1
ATOM 2205 N N . PHE A 1 297 ? -14.738 -4.051 8.719 1.00 96.75 297 PHE A N 1
ATOM 2206 C CA . PHE A 1 297 ? -14.513 -2.702 8.204 1.00 96.75 297 PHE A CA 1
ATOM 2207 C C . PHE A 1 297 ? -13.204 -2.578 7.421 1.00 96.75 297 PHE A C 1
ATOM 2209 O O . PHE A 1 297 ? -13.222 -2.100 6.289 1.00 96.75 297 PHE A O 1
ATOM 2216 N N . ARG A 1 298 ? -12.079 -3.064 7.962 1.00 95.75 298 ARG A N 1
ATOM 2217 C CA . ARG A 1 298 ? -10.789 -3.020 7.254 1.00 95.75 298 ARG A CA 1
ATOM 2218 C C . ARG A 1 298 ? -10.807 -3.866 5.984 1.00 95.75 298 ARG A C 1
ATOM 2220 O O . ARG A 1 298 ? -10.266 -3.427 4.977 1.00 95.75 298 ARG A O 1
ATOM 2227 N N . LYS A 1 299 ? -11.499 -5.010 5.980 1.00 95.88 299 LYS A N 1
ATOM 2228 C CA . LYS A 1 299 ? -11.724 -5.817 4.768 1.00 95.88 299 LYS A CA 1
ATOM 2229 C C . LYS A 1 299 ? -12.567 -5.090 3.721 1.00 95.88 299 LYS A C 1
ATOM 2231 O O . LYS A 1 299 ? -12.217 -5.121 2.545 1.00 95.88 299 LYS A O 1
ATOM 2236 N N . ALA A 1 300 ? -13.653 -4.435 4.133 1.00 96.44 300 ALA A N 1
ATOM 2237 C CA . ALA A 1 300 ? -14.484 -3.646 3.227 1.00 96.44 300 ALA A CA 1
ATOM 2238 C C . ALA A 1 300 ? -13.685 -2.487 2.611 1.00 96.44 300 ALA A C 1
ATOM 2240 O O . ALA A 1 300 ? -13.719 -2.292 1.398 1.00 96.44 300 ALA A O 1
ATOM 2241 N N . LEU A 1 301 ? -12.898 -1.779 3.425 1.00 96.19 301 LEU A N 1
ATOM 2242 C CA . LEU A 1 301 ? -12.028 -0.699 2.965 1.00 96.19 301 LEU A CA 1
ATOM 2243 C C . LEU A 1 301 ? -10.918 -1.206 2.030 1.00 96.19 301 LEU A C 1
ATOM 2245 O O . LEU A 1 301 ? -10.671 -0.607 0.988 1.00 96.19 301 LEU A O 1
ATOM 2249 N N . ALA A 1 302 ? -10.296 -2.344 2.345 1.00 95.31 302 ALA A N 1
ATOM 2250 C CA . ALA A 1 302 ? -9.296 -2.971 1.483 1.00 95.31 302 ALA A CA 1
ATOM 2251 C C . ALA A 1 302 ? -9.876 -3.384 0.119 1.00 95.31 302 ALA A C 1
ATOM 2253 O O . ALA A 1 302 ? -9.213 -3.215 -0.899 1.00 95.31 302 ALA A O 1
ATOM 2254 N N . ALA A 1 303 ? -11.123 -3.865 0.062 1.00 95.56 303 ALA A N 1
ATOM 2255 C CA . ALA A 1 303 ? -11.791 -4.187 -1.203 1.00 95.56 303 ALA A CA 1
ATOM 2256 C C . ALA A 1 303 ? -12.041 -2.936 -2.069 1.00 95.56 303 ALA A C 1
ATOM 2258 O O . ALA A 1 303 ? -11.881 -2.969 -3.292 1.00 95.56 303 ALA A O 1
ATOM 2259 N N . GLN A 1 304 ? -12.387 -1.818 -1.431 1.00 95.75 304 GLN A N 1
ATOM 2260 C CA . GLN A 1 304 ? -12.542 -0.522 -2.090 1.00 95.75 304 GLN A CA 1
ATOM 2261 C C . GLN A 1 304 ? -11.199 -0.019 -2.651 1.00 95.75 304 GLN A C 1
ATOM 2263 O O . GLN A 1 304 ? -11.106 0.334 -3.827 1.00 95.75 304 GLN A O 1
ATOM 2268 N N . LEU A 1 305 ? -10.122 -0.098 -1.866 1.00 95.94 305 LEU A N 1
ATOM 2269 C CA . LEU A 1 305 ? -8.770 0.245 -2.321 1.00 95.94 305 LEU A CA 1
ATOM 2270 C C . LEU A 1 305 ? -8.255 -0.696 -3.422 1.00 95.94 305 LEU A C 1
ATOM 2272 O O . LEU A 1 305 ? -7.627 -0.243 -4.374 1.00 95.94 305 LEU A O 1
ATOM 2276 N N . ALA A 1 306 ? -8.584 -1.987 -3.374 1.00 95.06 306 ALA A N 1
ATOM 2277 C CA . ALA A 1 306 ? -8.268 -2.917 -4.457 1.00 95.06 306 ALA A CA 1
ATOM 2278 C C . ALA A 1 306 ? -8.966 -2.523 -5.771 1.00 95.06 306 ALA A C 1
ATOM 2280 O O . ALA A 1 306 ? -8.370 -2.638 -6.841 1.00 95.06 306 ALA A O 1
ATOM 2281 N N . THR A 1 307 ? -10.194 -2.000 -5.694 1.00 94.94 307 THR A N 1
ATOM 2282 C CA . THR A 1 307 ? -10.918 -1.468 -6.861 1.00 94.94 307 THR A CA 1
ATOM 2283 C C . THR A 1 307 ? -10.223 -0.224 -7.419 1.00 94.94 307 THR A C 1
ATOM 2285 O O . THR A 1 307 ? -10.040 -0.123 -8.629 1.00 94.94 307 THR A O 1
ATOM 2288 N N . PHE A 1 308 ? -9.752 0.683 -6.553 1.00 96.06 308 PHE A N 1
ATOM 2289 C CA . PHE A 1 308 ? -8.913 1.816 -6.966 1.00 96.06 308 PHE A CA 1
ATOM 2290 C C . PHE A 1 308 ? -7.672 1.348 -7.738 1.00 96.06 308 PHE A C 1
ATOM 2292 O O . PHE A 1 308 ? -7.412 1.844 -8.833 1.00 96.06 308 PHE A O 1
ATOM 2299 N N . VAL A 1 309 ? -6.943 0.360 -7.207 1.00 95.44 309 VAL A N 1
ATOM 2300 C CA . VAL A 1 309 ? -5.746 -0.185 -7.862 1.00 9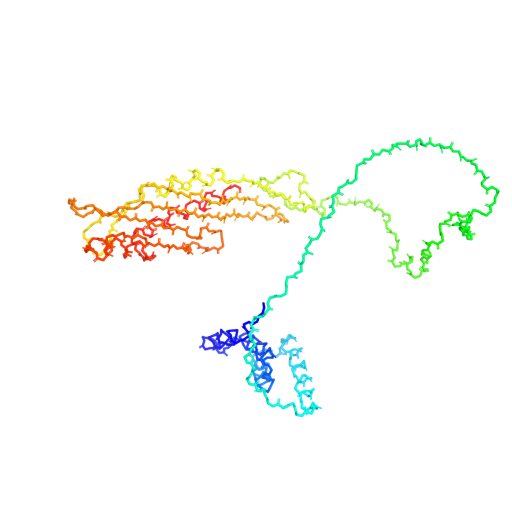5.44 309 VAL A CA 1
ATOM 2301 C C . VAL A 1 309 ? -6.103 -0.799 -9.216 1.00 95.44 309 VAL A C 1
ATOM 2303 O O . VAL A 1 309 ? -5.422 -0.520 -10.199 1.00 95.44 309 VAL A O 1
ATOM 2306 N N . GLN A 1 310 ? -7.174 -1.591 -9.302 1.00 94.62 310 GLN A N 1
ATOM 2307 C CA . GLN A 1 310 ? -7.621 -2.190 -10.564 1.00 94.62 310 GLN A CA 1
ATOM 2308 C C . GLN A 1 310 ? -7.966 -1.134 -11.616 1.00 94.62 310 GLN A C 1
ATOM 2310 O O . GLN A 1 310 ? -7.518 -1.249 -12.753 1.00 94.62 310 GLN A O 1
ATOM 2315 N N . GLU A 1 311 ? -8.710 -0.092 -11.240 1.00 95.25 311 GLU A N 1
ATOM 2316 C CA . GLU A 1 311 ? -9.028 1.015 -12.141 1.00 95.25 311 GLU A CA 1
ATOM 2317 C C . GLU A 1 311 ? -7.775 1.789 -12.562 1.00 95.25 311 GLU A C 1
ATOM 2319 O O . GLU A 1 311 ? -7.628 2.122 -13.736 1.00 95.25 311 GLU A O 1
ATOM 2324 N N . TYR A 1 312 ? -6.837 2.029 -11.643 1.00 95.31 312 TYR A N 1
ATOM 2325 C CA . TYR A 1 312 ? -5.589 2.720 -11.963 1.00 95.31 312 TYR A CA 1
ATOM 2326 C C . TYR A 1 312 ? -4.750 1.956 -13.000 1.00 95.31 312 TYR A C 1
ATOM 2328 O O . TYR A 1 312 ? -4.139 2.563 -13.876 1.00 95.31 312 TYR A O 1
ATOM 2336 N N . HIS A 1 313 ? -4.800 0.622 -12.971 1.00 93.12 313 HIS A N 1
ATOM 2337 C CA . HIS A 1 313 ? -4.133 -0.238 -13.952 1.00 93.12 313 HIS A CA 1
ATOM 2338 C C . HIS A 1 313 ? -4.805 -0.256 -15.336 1.00 93.12 313 HIS A C 1
ATOM 2340 O O . HIS A 1 313 ? -4.261 -0.856 -16.262 1.00 93.12 313 HIS A O 1
ATOM 2346 N N . THR A 1 314 ? -5.968 0.382 -15.511 1.00 92.62 314 THR A N 1
ATOM 2347 C CA . THR A 1 314 ? -6.626 0.478 -16.829 1.00 92.62 314 THR A CA 1
ATOM 2348 C C . THR A 1 314 ? -6.055 1.583 -17.720 1.00 92.62 314 THR A C 1
ATOM 2350 O O . THR A 1 314 ? -6.318 1.582 -18.923 1.00 92.62 314 THR A O 1
ATOM 2353 N N . PHE A 1 315 ? -5.271 2.506 -17.153 1.00 87.06 315 PHE A N 1
ATOM 2354 C CA . PHE A 1 315 ? -4.620 3.600 -17.878 1.00 87.06 315 PHE A CA 1
ATOM 2355 C C . PHE A 1 315 ? -3.318 3.177 -18.570 1.00 87.06 315 PHE A C 1
ATOM 2357 O O . PHE A 1 315 ? -2.680 2.162 -18.199 1.00 87.06 315 PHE A O 1
#

Organism: NCBI:txid4795

Radius of gyration: 33.62 Å; chains: 1; bounding box: 83×70×75 Å